Protein AF-A0A382VSG9-F1 (afdb_monomer_lite)

Structure (mmCIF, N/CA/C/O backbone):
data_AF-A0A382VSG9-F1
#
_entry.id   AF-A0A382VSG9-F1
#
loop_
_atom_site.group_PDB
_atom_site.id
_atom_site.type_symbol
_atom_site.label_atom_id
_atom_site.label_alt_id
_atom_site.label_comp_id
_atom_site.label_asym_id
_atom_site.label_entity_id
_atom_site.label_seq_id
_atom_site.pdbx_PDB_ins_code
_atom_site.Cartn_x
_atom_site.Cartn_y
_atom_site.Cartn_z
_atom_site.occupancy
_atom_site.B_iso_or_equiv
_atom_site.auth_seq_id
_atom_site.auth_comp_id
_atom_site.auth_asym_id
_atom_site.auth_atom_id
_atom_site.pdbx_PDB_model_num
ATOM 1 N N . MET A 1 1 ? 7.189 0.526 -28.179 1.00 41.31 1 MET A N 1
ATOM 2 C CA . MET A 1 1 ? 6.859 -0.901 -28.382 1.00 41.31 1 MET A CA 1
ATOM 3 C C . MET A 1 1 ? 8.162 -1.668 -28.164 1.00 41.31 1 MET A C 1
ATOM 5 O O . MET A 1 1 ? 9.073 -1.487 -28.949 1.0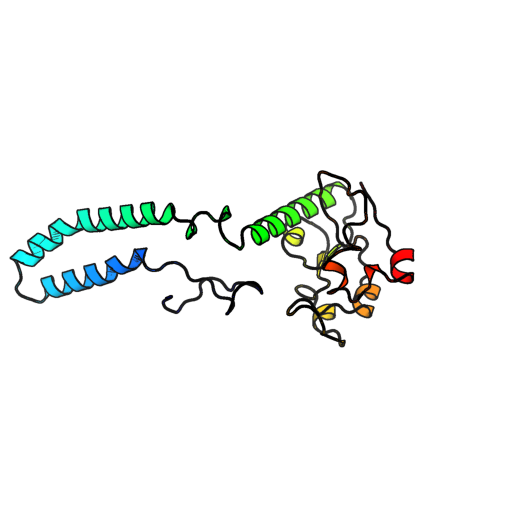0 41.31 1 MET A O 1
ATOM 9 N N . GLY A 1 2 ? 8.431 -2.322 -27.034 1.00 52.69 2 GLY A N 1
ATOM 10 C CA . GLY A 1 2 ? 7.567 -3.304 -26.391 1.00 52.69 2 GLY A CA 1
ATOM 11 C C . GLY A 1 2 ? 7.653 -4.611 -27.175 1.00 52.69 2 GLY A C 1
ATOM 12 O O . GLY A 1 2 ? 6.705 -4.938 -27.872 1.00 52.69 2 GLY A O 1
ATOM 13 N N . LEU A 1 3 ? 8.779 -5.331 -27.140 1.00 44.31 3 LEU A N 1
ATOM 14 C CA . LEU A 1 3 ? 8.785 -6.703 -27.653 1.00 44.31 3 LEU A CA 1
ATOM 15 C C . LEU A 1 3 ? 8.309 -7.617 -26.527 1.00 44.31 3 LEU A C 1
ATOM 17 O O . LEU A 1 3 ? 9.086 -8.116 -25.724 1.00 44.31 3 LEU A O 1
ATOM 21 N N . ALA A 1 4 ? 6.979 -7.717 -26.489 1.00 52.53 4 ALA A N 1
ATOM 22 C CA . ALA A 1 4 ? 6.144 -8.853 -26.103 1.00 52.53 4 ALA A CA 1
ATOM 23 C C . ALA A 1 4 ? 6.256 -9.481 -24.704 1.00 52.53 4 ALA A C 1
ATOM 25 O O . ALA A 1 4 ? 5.344 -10.224 -24.349 1.00 52.53 4 ALA A O 1
ATOM 26 N N . ILE A 1 5 ? 7.275 -9.192 -23.895 1.00 49.78 5 ILE A N 1
ATOM 27 C CA . ILE A 1 5 ? 7.431 -9.835 -22.585 1.00 49.78 5 ILE A CA 1
ATOM 28 C C . ILE A 1 5 ? 7.157 -8.807 -21.485 1.00 49.78 5 ILE A C 1
ATOM 30 O O . ILE A 1 5 ? 8.017 -7.966 -21.207 1.00 49.78 5 ILE A O 1
ATOM 34 N N . PRO A 1 6 ? 5.958 -8.814 -20.876 1.00 47.34 6 PRO A N 1
ATOM 35 C CA . PRO A 1 6 ? 5.736 -8.053 -19.660 1.00 47.34 6 PRO A CA 1
ATOM 36 C C . PRO A 1 6 ? 6.632 -8.633 -18.565 1.00 47.34 6 PRO A C 1
ATOM 38 O O . PRO A 1 6 ? 6.563 -9.818 -18.256 1.00 47.34 6 PRO A O 1
ATOM 41 N N . VAL A 1 7 ? 7.511 -7.799 -18.017 1.00 51.94 7 VAL A N 1
ATOM 42 C CA . VAL A 1 7 ? 8.420 -8.206 -16.933 1.00 51.94 7 VAL A CA 1
ATOM 43 C C . VAL A 1 7 ? 7.730 -8.050 -15.575 1.00 51.94 7 VAL A C 1
ATOM 45 O O . VAL A 1 7 ? 8.074 -8.742 -14.624 1.00 51.94 7 VAL A O 1
ATOM 48 N N . ILE A 1 8 ? 6.756 -7.138 -15.482 1.00 50.50 8 ILE A N 1
ATOM 49 C CA . ILE A 1 8 ? 6.012 -6.824 -14.261 1.00 50.50 8 ILE A CA 1
ATOM 50 C C . ILE A 1 8 ? 4.562 -6.509 -14.651 1.00 50.50 8 ILE A C 1
ATOM 52 O O . ILE A 1 8 ? 4.320 -5.774 -15.618 1.00 50.50 8 ILE A O 1
ATOM 56 N N . GLU A 1 9 ? 3.617 -7.065 -13.897 1.00 50.75 9 GLU A N 1
ATOM 57 C CA . GLU A 1 9 ? 2.203 -6.707 -13.964 1.00 50.75 9 GLU A CA 1
ATOM 58 C C . GLU A 1 9 ? 1.967 -5.459 -13.094 1.00 50.75 9 GLU A C 1
ATOM 60 O O . GLU A 1 9 ? 2.367 -5.418 -11.931 1.00 50.75 9 GLU A O 1
ATOM 65 N N . GLY A 1 10 ? 1.424 -4.388 -13.672 1.00 55.91 10 GLY A N 1
ATOM 66 C CA . GLY A 1 10 ? 1.100 -3.151 -12.948 1.00 55.91 10 GLY A CA 1
ATOM 67 C C . GLY A 1 10 ? -0.348 -3.135 -12.507 1.00 55.91 10 GLY A C 1
ATOM 68 O O . GLY A 1 10 ? -1.174 -3.609 -13.260 1.00 55.91 10 GLY A O 1
ATOM 69 N N . GLY A 1 11 ? -0.655 -2.595 -11.322 1.00 59.06 11 GLY A N 1
ATOM 70 C CA . GLY A 1 11 ? -2.024 -2.518 -10.787 1.00 59.06 11 GLY A CA 1
ATOM 71 C C . GLY A 1 11 ? -2.952 -1.549 -11.540 1.00 59.06 11 GLY A C 1
ATOM 72 O O . GLY A 1 11 ? -2.645 -1.101 -12.645 1.00 59.06 11 GLY A O 1
ATOM 73 N N . ASP A 1 12 ? -4.069 -1.176 -10.907 1.00 61.25 12 ASP A N 1
ATOM 74 C CA . ASP A 1 12 ? -5.212 -0.443 -11.496 1.00 61.25 12 ASP A CA 1
ATOM 75 C C . ASP A 1 12 ? -4.892 0.902 -12.188 1.00 61.25 12 ASP A C 1
ATOM 77 O O . ASP A 1 12 ? -5.718 1.440 -12.926 1.00 61.25 12 ASP A O 1
ATOM 81 N N . HIS A 1 13 ? -3.680 1.432 -12.012 1.00 56.94 13 HIS A N 1
ATOM 82 C CA . HIS A 1 13 ? -3.204 2.669 -12.635 1.00 56.94 13 HIS A CA 1
ATOM 83 C C . HIS A 1 13 ? -2.566 2.488 -14.024 1.00 56.94 13 HIS A C 1
ATOM 85 O O . HIS A 1 13 ? -2.261 3.484 -14.685 1.00 56.94 13 HIS A O 1
ATOM 91 N N . PHE A 1 14 ? -2.369 1.252 -14.498 1.00 58.00 14 PHE A N 1
ATOM 92 C CA . PHE A 1 14 ? -1.766 0.981 -15.806 1.00 58.00 14 PHE A CA 1
ATOM 93 C C . PHE A 1 14 ? -2.803 0.428 -16.787 1.00 58.00 14 PHE A C 1
ATOM 95 O O . PHE A 1 14 ? -3.284 -0.694 -16.609 1.00 58.00 14 PHE A O 1
ATOM 102 N N . PRO A 1 15 ? -3.116 1.148 -17.881 1.00 49.41 15 PRO A N 1
ATOM 103 C CA . PRO A 1 15 ? -3.881 0.573 -18.975 1.00 49.41 15 PRO A CA 1
ATOM 104 C C . PRO A 1 15 ? -3.167 -0.696 -19.458 1.00 49.41 15 PRO A C 1
ATOM 106 O O . PRO A 1 15 ? -2.008 -0.642 -19.864 1.00 49.41 15 PRO A O 1
ATOM 109 N N . GLN A 1 16 ? -3.860 -1.835 -19.400 1.00 56.62 16 GLN A N 1
ATOM 110 C CA . GLN A 1 16 ? -3.357 -3.178 -19.734 1.00 56.62 16 GLN A CA 1
ATOM 111 C C . GLN A 1 16 ? -2.440 -3.862 -18.703 1.00 56.62 16 GLN A C 1
ATOM 113 O O . GLN A 1 16 ? -1.921 -4.923 -19.036 1.00 56.62 16 GLN A O 1
ATOM 118 N N . PHE A 1 17 ? -2.262 -3.324 -17.490 1.00 56.53 17 PHE A N 1
ATOM 119 C CA . PHE A 1 17 ? -1.493 -3.954 -16.401 1.00 56.53 17 PHE A CA 1
ATOM 120 C C . PHE A 1 17 ? -0.038 -4.312 -16.769 1.00 56.53 17 PHE A C 1
ATOM 122 O O . PHE A 1 17 ? 0.514 -5.274 -16.254 1.00 56.53 17 PHE A O 1
ATOM 129 N N . ARG A 1 18 ? 0.624 -3.593 -17.688 1.00 60.50 18 ARG A N 1
ATOM 130 C CA . ARG A 1 18 ? 1.955 -3.989 -18.202 1.00 60.50 18 ARG A CA 1
ATOM 131 C C . ARG A 1 18 ? 2.988 -2.881 -18.080 1.00 60.50 18 ARG A C 1
ATOM 133 O O . ARG A 1 18 ? 2.798 -1.788 -18.611 1.00 60.50 18 ARG A O 1
ATOM 140 N N . PHE A 1 19 ? 4.136 -3.210 -17.490 1.00 59.53 19 PHE A N 1
ATOM 141 C CA . PHE A 1 19 ? 5.341 -2.389 -17.579 1.00 59.53 19 PHE A CA 1
ATOM 142 C C . PHE A 1 19 ? 6.218 -2.848 -18.746 1.00 59.53 19 PHE A C 1
ATOM 144 O O . PHE A 1 19 ? 6.634 -4.006 -18.814 1.00 59.53 19 PHE A O 1
ATOM 151 N N . TYR A 1 20 ? 6.548 -1.925 -19.649 1.00 62.47 20 TYR A N 1
ATOM 152 C CA . TYR A 1 20 ? 7.532 -2.169 -20.700 1.00 62.47 20 TYR A CA 1
ATOM 153 C C . TYR A 1 20 ? 8.876 -1.598 -20.273 1.00 62.47 20 TYR A C 1
ATOM 155 O O . TYR A 1 20 ? 9.001 -0.390 -20.070 1.00 62.47 20 TYR A O 1
ATOM 163 N N . GLN A 1 21 ? 9.897 -2.449 -20.185 1.00 66.44 21 GLN A N 1
ATOM 164 C CA . GLN A 1 21 ? 11.258 -1.941 -20.111 1.00 66.44 21 GLN A CA 1
ATOM 165 C C . GLN A 1 21 ? 11.668 -1.385 -21.480 1.00 66.44 21 GLN A C 1
ATOM 167 O O . GLN A 1 21 ? 11.345 -1.978 -22.518 1.00 66.44 21 GLN A O 1
ATOM 172 N N . PRO A 1 22 ? 12.366 -0.240 -21.519 1.00 67.81 22 PRO A N 1
ATOM 173 C CA . PRO A 1 22 ? 12.925 0.264 -22.757 1.00 67.81 22 PRO A CA 1
ATOM 174 C C . PRO A 1 22 ? 13.913 -0.753 -23.340 1.00 67.81 22 PRO A C 1
ATOM 176 O O . PRO A 1 22 ? 14.983 -0.972 -22.790 1.00 67.81 22 PRO A O 1
ATOM 179 N N . LEU A 1 23 ? 13.560 -1.351 -24.480 1.00 71.25 23 LEU A N 1
ATOM 180 C CA . LEU A 1 23 ? 14.435 -2.265 -25.229 1.00 71.25 23 LEU A CA 1
ATOM 181 C C . LEU A 1 23 ? 15.389 -1.538 -26.179 1.00 71.25 23 LEU A C 1
ATOM 183 O O . LEU A 1 23 ? 16.301 -2.153 -26.725 1.00 71.25 23 LEU A O 1
ATOM 187 N N . TRP A 1 24 ? 15.208 -0.228 -26.365 1.00 69.50 24 TRP A N 1
ATOM 188 C CA . TRP A 1 24 ? 16.063 0.578 -27.229 1.00 69.50 24 TRP A CA 1
ATOM 189 C C . TRP A 1 24 ? 17.572 0.505 -26.893 1.00 69.50 24 TRP A C 1
ATOM 191 O O . TRP A 1 24 ? 18.343 0.544 -27.852 1.00 69.50 24 TRP A O 1
ATOM 201 N N . PRO A 1 25 ? 18.041 0.298 -25.635 1.00 71.62 25 PRO A N 1
ATOM 202 C CA . PRO A 1 25 ? 19.470 0.118 -25.372 1.00 71.62 25 PRO A CA 1
ATOM 203 C C . PRO A 1 25 ? 20.043 -1.168 -25.978 1.00 71.62 25 PRO A C 1
ATOM 205 O O . PRO A 1 25 ? 21.248 -1.263 -26.186 1.00 71.62 25 PRO A O 1
ATOM 208 N N . LEU A 1 26 ? 19.188 -2.157 -26.257 1.00 72.75 26 LEU A N 1
ATOM 209 C CA . LEU A 1 26 ? 19.576 -3.464 -26.786 1.00 72.75 26 LEU A CA 1
ATOM 210 C C . LEU A 1 26 ? 19.461 -3.545 -28.313 1.00 72.75 26 LEU A C 1
ATOM 212 O O . LEU A 1 26 ? 20.026 -4.457 -28.906 1.00 72.75 26 LEU A O 1
ATOM 216 N N . LEU A 1 27 ? 18.777 -2.597 -28.966 1.00 75.00 27 LEU A N 1
ATOM 217 C CA . LEU A 1 27 ? 18.609 -2.571 -30.428 1.00 75.00 27 LEU A CA 1
ATOM 218 C C . LEU A 1 27 ? 19.922 -2.521 -31.239 1.00 75.00 27 LEU A C 1
ATOM 220 O O . LEU A 1 27 ? 19.934 -3.071 -32.342 1.00 75.00 27 LEU A O 1
ATOM 224 N N . PRO A 1 28 ? 21.038 -1.939 -30.750 1.00 76.62 28 PRO A N 1
ATOM 225 C CA . PRO A 1 28 ? 22.310 -1.987 -31.473 1.00 76.62 28 PRO A CA 1
ATOM 226 C C . PRO A 1 28 ? 22.919 -3.393 -31.582 1.00 76.62 28 PRO A C 1
ATOM 228 O O . PRO A 1 28 ? 23.652 -3.661 -32.533 1.00 76.62 28 PRO A O 1
ATOM 231 N N . LEU A 1 29 ? 22.619 -4.300 -30.643 1.00 76.88 29 LEU A N 1
ATOM 232 C CA . LEU A 1 29 ? 23.181 -5.655 -30.620 1.00 76.88 29 LEU A CA 1
ATOM 233 C C . LEU A 1 29 ? 22.805 -6.485 -31.861 1.00 76.88 29 LEU A C 1
ATOM 235 O O . LEU A 1 29 ? 23.727 -6.960 -32.523 1.00 76.88 29 LEU A O 1
ATOM 239 N N . PRO A 1 30 ? 21.518 -6.643 -32.240 1.00 83.31 30 PRO A N 1
ATOM 240 C CA . PRO A 1 30 ? 21.146 -7.391 -33.439 1.00 83.31 30 PRO A CA 1
ATOM 241 C C . PRO A 1 30 ? 21.654 -6.743 -34.735 1.00 83.31 30 PRO A C 1
ATOM 243 O O . PRO A 1 30 ? 22.022 -7.449 -35.671 1.00 83.31 30 PRO A O 1
ATOM 246 N N . ALA A 1 31 ? 21.730 -5.409 -34.799 1.00 80.00 31 ALA A N 1
ATOM 247 C CA . ALA A 1 31 ? 22.309 -4.719 -35.952 1.00 80.00 31 ALA A CA 1
ATOM 248 C C . ALA A 1 31 ? 23.812 -5.021 -36.092 1.00 80.00 31 ALA A C 1
ATOM 250 O O . ALA A 1 31 ? 24.303 -5.291 -37.190 1.00 80.00 31 ALA A O 1
ATOM 251 N N . PHE A 1 32 ? 24.538 -5.034 -34.972 1.00 79.56 32 PHE A N 1
ATOM 252 C CA . PHE A 1 32 ? 25.959 -5.364 -34.942 1.00 79.56 32 PHE A CA 1
ATOM 253 C C . PHE A 1 32 ? 26.225 -6.842 -35.272 1.00 79.56 32 PHE A C 1
ATOM 255 O O . PHE A 1 32 ? 27.145 -7.143 -36.036 1.00 79.56 32 PHE A O 1
ATOM 262 N N . THR A 1 33 ? 25.419 -7.772 -34.747 1.00 82.81 33 THR A N 1
ATOM 263 C CA . THR A 1 33 ? 25.563 -9.203 -35.062 1.00 82.81 33 THR A CA 1
ATOM 264 C C . THR A 1 33 ? 25.240 -9.498 -36.524 1.00 82.81 33 THR A C 1
ATOM 266 O O . THR A 1 33 ? 25.992 -10.240 -37.153 1.00 82.81 33 THR A O 1
ATOM 269 N N . ALA A 1 34 ? 24.204 -8.875 -37.095 1.00 83.75 34 ALA A N 1
ATOM 270 C CA . ALA A 1 34 ? 23.876 -9.003 -38.514 1.00 83.75 34 ALA A CA 1
ATOM 271 C C . ALA A 1 34 ? 24.997 -8.457 -39.414 1.00 83.75 34 ALA A C 1
ATOM 273 O O . ALA A 1 34 ? 25.418 -9.137 -40.349 1.00 83.75 34 ALA A O 1
ATOM 274 N N . ALA A 1 35 ? 25.537 -7.272 -39.101 1.00 77.31 35 ALA A N 1
ATOM 275 C CA . ALA A 1 35 ? 26.651 -6.683 -39.847 1.00 77.31 35 ALA A CA 1
ATOM 276 C C . ALA A 1 35 ? 27.902 -7.574 -39.817 1.00 77.31 35 ALA A C 1
ATOM 278 O O . ALA A 1 35 ? 28.580 -7.728 -40.832 1.00 77.31 35 ALA A O 1
ATOM 279 N N . ARG A 1 36 ? 28.191 -8.196 -38.668 1.00 77.50 36 ARG A N 1
ATOM 280 C CA . ARG A 1 36 ? 29.301 -9.141 -38.546 1.00 77.50 36 ARG A CA 1
ATOM 281 C C . ARG A 1 36 ? 29.051 -10.421 -39.345 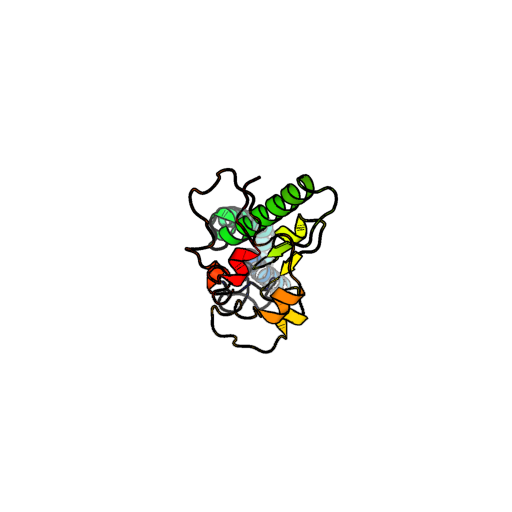1.00 77.50 36 ARG A C 1
ATOM 283 O O . ARG A 1 36 ? 29.935 -10.854 -40.070 1.00 77.50 36 ARG A O 1
ATOM 290 N N . TRP A 1 37 ? 27.856 -10.997 -39.233 1.00 84.25 37 TRP A N 1
ATOM 291 C CA . TRP A 1 37 ? 27.491 -12.207 -39.966 1.00 84.25 37 TRP A CA 1
ATOM 292 C C . TRP A 1 37 ? 27.630 -12.011 -41.483 1.00 84.25 37 TRP A C 1
ATOM 294 O O . TRP A 1 37 ? 28.251 -12.840 -42.142 1.00 84.25 37 TRP A O 1
ATOM 304 N N . LEU A 1 38 ? 27.149 -10.880 -42.013 1.00 79.44 38 LEU A N 1
ATOM 305 C CA . LEU A 1 38 ? 27.313 -10.493 -43.421 1.00 79.44 38 LEU A CA 1
ATOM 306 C C . LEU A 1 38 ? 28.785 -10.358 -43.824 1.00 79.44 38 LEU A C 1
ATOM 308 O O . LEU A 1 38 ? 29.172 -10.829 -44.887 1.00 79.44 38 LEU A O 1
ATOM 312 N N . ALA A 1 39 ? 29.609 -9.743 -42.977 1.00 75.19 39 ALA A N 1
ATOM 313 C CA . ALA A 1 39 ? 31.034 -9.578 -43.249 1.00 75.19 39 ALA A CA 1
ATOM 314 C C . ALA A 1 39 ? 31.813 -10.904 -43.225 1.00 75.19 39 ALA A C 1
ATOM 316 O O . ALA A 1 39 ? 32.824 -11.017 -43.906 1.00 75.19 39 ALA A O 1
ATOM 317 N N . ASP A 1 40 ? 31.347 -11.895 -42.460 1.00 77.44 40 ASP A N 1
ATOM 318 C CA . ASP A 1 40 ? 31.967 -13.222 -42.369 1.00 77.44 40 ASP A CA 1
ATOM 319 C C . ASP A 1 40 ? 31.544 -14.163 -43.524 1.00 77.44 40 ASP A C 1
ATOM 321 O O . ASP A 1 40 ? 32.243 -15.138 -43.789 1.00 77.44 40 ASP A O 1
ATOM 325 N N . HIS A 1 41 ? 30.432 -13.884 -44.222 1.00 78.81 41 HIS A N 1
ATOM 326 C CA . HIS A 1 41 ? 29.867 -14.758 -45.273 1.00 78.81 41 HIS A CA 1
ATOM 327 C C . HIS A 1 41 ? 29.882 -14.157 -46.687 1.00 78.81 41 HIS A C 1
ATOM 329 O O . HIS A 1 41 ? 29.545 -14.845 -47.650 1.00 78.81 41 HIS A O 1
ATOM 335 N N . VAL A 1 42 ? 30.258 -12.888 -46.831 1.00 74.62 42 VAL A N 1
ATOM 336 C CA . VAL A 1 42 ? 30.431 -12.210 -48.120 1.00 74.62 42 VAL A CA 1
ATOM 337 C C . VAL A 1 42 ? 31.885 -11.763 -48.199 1.00 74.62 42 VAL A C 1
ATOM 339 O O . VAL A 1 42 ? 32.393 -11.236 -47.213 1.00 74.62 42 VAL A O 1
ATOM 342 N N . ASP A 1 43 ? 32.556 -11.975 -49.337 1.00 69.75 43 ASP A N 1
ATOM 343 C CA . ASP A 1 43 ? 33.966 -11.597 -49.514 1.00 69.75 43 ASP A CA 1
ATOM 344 C C . ASP A 1 43 ? 34.119 -10.069 -49.464 1.00 69.75 43 ASP A C 1
ATOM 346 O O . ASP A 1 43 ? 33.942 -9.339 -50.439 1.00 69.75 43 ASP A O 1
ATOM 350 N N . MET A 1 44 ? 34.319 -9.594 -48.240 1.00 63.03 44 MET A N 1
ATOM 351 C CA . MET A 1 44 ? 34.264 -8.205 -47.818 1.00 63.03 44 MET A CA 1
ATOM 352 C C . MET A 1 44 ? 35.402 -7.962 -46.821 1.00 63.03 44 MET A C 1
ATOM 354 O O . MET A 1 44 ? 35.207 -7.395 -45.745 1.00 63.03 44 MET A O 1
ATOM 358 N N . SER A 1 45 ? 36.605 -8.424 -47.164 1.00 70.44 45 SER A N 1
ATOM 359 C CA . SER A 1 45 ? 37.815 -8.333 -46.331 1.00 70.44 45 SER A CA 1
ATOM 360 C C . SER A 1 45 ? 38.094 -6.905 -45.826 1.00 70.44 45 SER A C 1
ATOM 362 O O . SER A 1 45 ? 38.387 -6.701 -44.642 1.00 70.44 45 SER A O 1
ATOM 364 N N . ASP A 1 46 ? 37.865 -5.889 -46.663 1.00 69.38 46 ASP A N 1
ATOM 365 C CA . ASP A 1 46 ? 37.932 -4.473 -46.270 1.00 69.38 46 ASP A CA 1
ATOM 366 C C . ASP A 1 46 ? 36.827 -4.056 -45.280 1.00 69.38 46 ASP A C 1
ATOM 368 O O . ASP A 1 46 ? 37.048 -3.230 -44.386 1.00 69.38 46 ASP A O 1
ATOM 372 N N . LEU A 1 47 ? 35.625 -4.626 -45.403 1.00 66.62 47 LEU A N 1
ATOM 373 C CA . LEU A 1 47 ? 34.500 -4.366 -44.503 1.00 66.62 47 LEU A CA 1
ATOM 374 C C . LEU A 1 47 ? 34.711 -5.037 -43.141 1.00 66.62 47 LEU A C 1
ATOM 376 O O . LEU A 1 47 ? 34.428 -4.411 -42.123 1.00 66.62 47 LEU A O 1
ATOM 380 N N . GLN A 1 48 ? 35.252 -6.260 -43.091 1.00 67.38 48 GLN A N 1
ATOM 381 C CA . GLN A 1 48 ? 35.606 -6.945 -41.838 1.00 67.38 48 GLN A CA 1
ATOM 382 C C . GLN A 1 48 ? 36.628 -6.139 -41.027 1.00 67.38 48 GLN A C 1
ATOM 384 O O . GLN A 1 48 ? 36.475 -5.960 -39.809 1.00 67.38 48 GLN A O 1
ATOM 389 N N . LEU A 1 49 ? 37.652 -5.591 -41.690 1.00 68.12 49 LEU A N 1
ATOM 390 C CA . LEU A 1 49 ? 38.663 -4.766 -41.031 1.00 68.12 49 LEU A CA 1
ATOM 391 C C . LEU A 1 49 ? 38.068 -3.442 -40.515 1.00 68.12 49 LEU A C 1
ATOM 393 O O . LEU A 1 49 ? 38.404 -2.994 -39.418 1.00 68.12 49 LEU A O 1
ATOM 397 N N . ARG A 1 50 ? 37.126 -2.839 -41.253 1.00 67.62 50 ARG A N 1
ATOM 398 C CA . ARG A 1 50 ? 36.392 -1.636 -40.815 1.00 67.62 50 ARG A CA 1
ATOM 399 C C . ARG A 1 50 ? 35.427 -1.934 -39.660 1.00 67.62 50 ARG A C 1
ATOM 401 O O . ARG A 1 50 ? 35.431 -1.206 -38.672 1.00 67.62 50 ARG A O 1
ATOM 408 N N . LEU A 1 51 ? 34.665 -3.026 -39.718 1.00 68.56 51 LEU A N 1
ATOM 409 C CA . LEU A 1 51 ? 33.712 -3.435 -38.675 1.00 68.56 51 LEU A CA 1
ATOM 410 C C . LEU A 1 51 ? 34.400 -3.860 -37.372 1.00 68.56 51 LEU A C 1
ATOM 412 O O . LEU A 1 51 ? 33.896 -3.574 -36.285 1.00 68.56 51 LEU A O 1
ATOM 416 N N . SER A 1 52 ? 35.575 -4.493 -37.444 1.00 70.19 52 SER A N 1
ATOM 417 C CA . SER A 1 52 ? 36.361 -4.824 -36.245 1.00 70.19 52 SER A CA 1
ATOM 418 C C . SER A 1 52 ? 36.858 -3.574 -35.506 1.00 70.19 52 SER A C 1
ATOM 420 O O . SER A 1 52 ? 36.831 -3.552 -34.274 1.00 70.19 52 SER A O 1
ATOM 422 N N . ARG A 1 53 ? 37.200 -2.504 -36.238 1.00 74.69 53 ARG A N 1
ATOM 423 C CA . ARG A 1 53 ? 37.552 -1.184 -35.680 1.00 74.69 53 ARG A CA 1
ATOM 424 C C . ARG A 1 53 ? 36.346 -0.429 -35.115 1.00 74.69 53 ARG A C 1
ATOM 426 O O . ARG A 1 53 ? 36.516 0.408 -34.234 1.00 74.69 53 ARG A O 1
ATOM 433 N N . LEU A 1 54 ? 35.134 -0.753 -35.567 1.00 71.44 54 LEU A N 1
ATOM 434 C CA . LEU A 1 54 ? 33.892 -0.148 -35.079 1.00 71.44 54 LEU A CA 1
ATOM 435 C C . LEU A 1 54 ? 33.398 -0.734 -33.746 1.00 71.44 54 LEU A C 1
ATOM 437 O O . LEU A 1 54 ? 32.515 -0.151 -33.125 1.00 71.44 54 LEU A O 1
ATOM 441 N N . ARG A 1 55 ? 33.986 -1.830 -33.246 1.00 72.88 55 ARG A N 1
ATOM 442 C CA . ARG A 1 55 ? 33.585 -2.455 -31.967 1.00 72.88 55 ARG A CA 1
ATOM 443 C C . ARG A 1 55 ? 33.638 -1.488 -30.790 1.00 72.88 55 ARG A C 1
ATOM 445 O O . ARG A 1 55 ? 32.663 -1.344 -30.063 1.00 72.88 55 ARG A O 1
ATOM 452 N N . VAL A 1 56 ? 34.779 -0.825 -30.622 1.00 78.56 56 VAL A N 1
ATOM 453 C CA . VAL A 1 56 ? 35.005 0.123 -29.528 1.00 78.56 56 VAL A CA 1
ATOM 454 C C . VAL A 1 56 ? 34.042 1.308 -29.618 1.00 78.56 56 VAL A C 1
ATOM 456 O O . VAL A 1 56 ? 33.324 1.519 -28.647 1.00 78.56 56 VAL A O 1
ATOM 459 N N . PRO A 1 57 ? 33.929 2.044 -30.743 1.00 79.25 57 PRO A N 1
ATOM 460 C CA . PRO A 1 57 ? 33.000 3.167 -30.820 1.00 79.25 57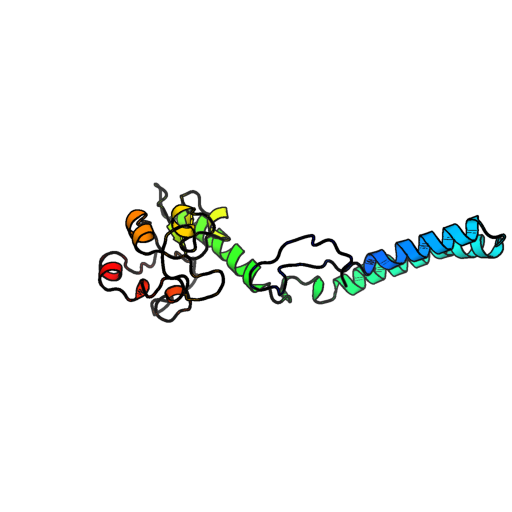 PRO A CA 1
ATOM 461 C C . PRO A 1 57 ? 31.533 2.736 -30.721 1.00 79.25 57 PRO A C 1
ATOM 463 O O . PRO A 1 57 ? 30.757 3.469 -30.123 1.00 79.25 57 PRO A O 1
ATOM 466 N N . VAL A 1 58 ? 31.136 1.555 -31.212 1.00 78.12 58 VAL A N 1
ATOM 467 C CA . VAL A 1 58 ? 29.763 1.044 -31.029 1.00 78.12 58 VAL A CA 1
ATOM 468 C C . VAL A 1 58 ? 29.464 0.784 -29.554 1.00 78.12 58 VAL A C 1
ATOM 470 O O . VAL A 1 58 ? 28.433 1.234 -29.060 1.00 78.12 58 VAL A O 1
ATOM 473 N N . LEU A 1 59 ? 30.366 0.118 -28.828 1.00 80.56 59 LEU A N 1
ATOM 474 C CA . LEU A 1 59 ? 30.207 -0.098 -27.385 1.00 80.56 59 LEU A CA 1
ATOM 475 C C . LEU A 1 59 ? 30.203 1.224 -26.610 1.00 80.56 59 LEU A C 1
ATOM 477 O O . LEU A 1 59 ? 29.439 1.376 -25.662 1.00 80.56 59 LEU A O 1
ATOM 481 N N . LEU A 1 60 ? 31.017 2.190 -27.036 1.00 83.25 60 LEU A N 1
ATOM 482 C CA . LEU A 1 60 ? 31.120 3.507 -26.412 1.00 83.25 60 LEU A CA 1
ATOM 483 C C . LEU A 1 60 ? 29.850 4.333 -26.654 1.00 83.25 60 LEU A C 1
ATOM 485 O O . LEU A 1 60 ? 29.293 4.879 -25.709 1.00 83.25 60 LEU A O 1
ATOM 489 N N . VAL A 1 61 ? 29.326 4.350 -27.883 1.00 83.38 61 VAL A N 1
ATOM 490 C CA . VAL A 1 61 ? 28.036 4.974 -28.221 1.00 83.38 61 VAL A CA 1
ATOM 491 C C . VAL A 1 61 ? 26.893 4.280 -27.489 1.00 83.38 61 VAL A C 1
ATOM 493 O O . VAL A 1 61 ? 26.020 4.964 -26.966 1.00 83.38 61 VAL A O 1
ATOM 496 N N . MET A 1 62 ? 26.895 2.950 -27.390 1.00 78.75 62 MET A N 1
ATOM 497 C CA . MET A 1 62 ? 25.883 2.203 -26.638 1.00 78.75 62 MET A CA 1
ATOM 498 C C . MET A 1 62 ? 25.938 2.546 -25.144 1.00 78.75 62 MET A C 1
ATOM 500 O O . MET A 1 62 ? 24.907 2.865 -24.555 1.00 78.75 62 MET A O 1
ATOM 504 N N . GLY A 1 63 ? 27.133 2.572 -24.549 1.00 81.44 63 GLY A N 1
ATOM 505 C CA . GLY A 1 63 ? 27.345 2.983 -23.161 1.00 81.44 63 GLY A CA 1
ATOM 506 C C . GLY A 1 63 ? 26.908 4.426 -22.910 1.00 81.44 63 GLY A C 1
ATOM 507 O O . GLY A 1 63 ? 26.148 4.685 -21.980 1.00 81.44 63 GLY A O 1
ATOM 508 N N . LEU A 1 64 ? 27.295 5.358 -23.784 1.00 83.12 64 LEU A N 1
ATOM 509 C CA . LEU A 1 64 ? 26.862 6.756 -23.717 1.00 83.12 64 LEU A CA 1
ATOM 510 C C . LEU A 1 64 ? 25.355 6.905 -23.919 1.00 83.12 64 LEU A C 1
ATOM 512 O O . LEU A 1 64 ? 24.750 7.737 -23.259 1.00 83.12 64 LEU A O 1
ATOM 516 N N . SER A 1 65 ? 24.732 6.094 -24.773 1.00 74.31 65 SER A N 1
ATOM 517 C CA . SER A 1 65 ? 23.278 6.102 -24.980 1.00 74.31 65 SER A CA 1
ATOM 518 C C . SER A 1 65 ? 22.537 5.580 -23.748 1.00 74.31 65 SER A C 1
ATOM 520 O O . SER A 1 65 ? 21.515 6.149 -23.371 1.00 74.31 65 SER A O 1
ATOM 522 N N . ILE A 1 66 ? 23.064 4.545 -23.081 1.00 75.06 66 ILE A N 1
ATOM 523 C CA . ILE A 1 66 ? 22.545 4.052 -21.795 1.00 75.06 66 ILE A CA 1
ATOM 524 C C . ILE A 1 66 ? 22.654 5.145 -20.731 1.00 75.06 66 ILE A C 1
ATOM 526 O O . ILE A 1 66 ? 21.666 5.435 -20.062 1.00 75.06 66 ILE A O 1
ATOM 530 N N . VAL A 1 67 ? 23.816 5.793 -20.608 1.00 78.38 67 VAL A N 1
ATOM 531 C CA . VAL A 1 67 ? 24.026 6.889 -19.650 1.00 78.38 67 VAL A CA 1
ATOM 532 C C . VAL A 1 67 ? 23.116 8.074 -19.972 1.00 78.38 67 VAL A C 1
ATOM 534 O O . VAL A 1 67 ? 22.382 8.533 -19.100 1.00 78.38 67 VAL A O 1
ATOM 537 N N . ALA A 1 68 ? 23.082 8.536 -21.220 1.00 77.50 68 ALA A N 1
ATOM 538 C CA . ALA A 1 68 ? 22.240 9.648 -21.646 1.00 77.50 68 ALA A CA 1
ATOM 539 C C . ALA A 1 68 ? 20.762 9.346 -21.379 1.00 77.50 68 ALA A C 1
ATOM 541 O O . ALA A 1 68 ? 20.055 10.158 -20.783 1.00 77.50 68 ALA A O 1
ATOM 542 N N . ALA A 1 69 ? 20.290 8.148 -21.709 1.00 69.62 69 ALA A N 1
ATOM 543 C CA . ALA A 1 69 ? 18.918 7.797 -21.400 1.00 69.62 69 ALA A CA 1
ATOM 544 C C . ALA A 1 69 ? 18.664 7.596 -19.905 1.00 69.62 69 ALA A C 1
ATOM 546 O O . ALA A 1 69 ? 17.571 7.928 -19.459 1.00 69.62 69 ALA A O 1
ATOM 547 N N . SER A 1 70 ? 19.646 7.143 -19.117 1.00 66.56 70 SER A N 1
ATOM 548 C CA . SER A 1 70 ? 19.536 7.064 -17.651 1.00 66.56 70 SER A CA 1
ATOM 549 C C . SER A 1 70 ? 19.313 8.427 -16.985 1.00 66.56 70 SER A C 1
ATOM 551 O O . SER A 1 70 ? 18.809 8.500 -15.868 1.00 66.56 70 SER A O 1
ATOM 553 N N . THR A 1 71 ? 19.600 9.528 -17.687 1.00 67.12 71 THR A N 1
ATOM 554 C CA . THR A 1 71 ? 19.278 10.889 -17.221 1.00 67.12 71 THR A CA 1
ATOM 555 C C . THR A 1 71 ? 17.856 11.350 -17.588 1.00 67.12 71 THR A C 1
ATOM 557 O O . THR A 1 71 ? 17.348 12.349 -17.055 1.00 67.12 71 THR A O 1
ATOM 560 N N . THR A 1 72 ? 17.161 10.614 -18.463 1.00 67.19 72 THR A N 1
ATOM 561 C CA . THR A 1 72 ? 15.761 10.892 -18.816 1.00 67.19 72 THR A CA 1
ATOM 562 C C . THR A 1 72 ? 14.816 10.510 -17.675 1.00 67.19 72 THR A C 1
ATOM 564 O O . THR A 1 72 ? 15.133 9.684 -16.819 1.00 67.19 72 THR A O 1
ATOM 567 N N . LYS A 1 73 ? 13.620 11.115 -17.660 1.00 61.91 73 LYS A N 1
ATOM 568 C CA . LYS A 1 73 ? 12.604 10.927 -16.605 1.00 61.91 73 LYS A CA 1
ATOM 569 C C . LYS A 1 73 ? 12.254 9.454 -16.333 1.00 61.91 73 LYS A C 1
ATOM 571 O O . LYS A 1 73 ? 11.871 9.128 -15.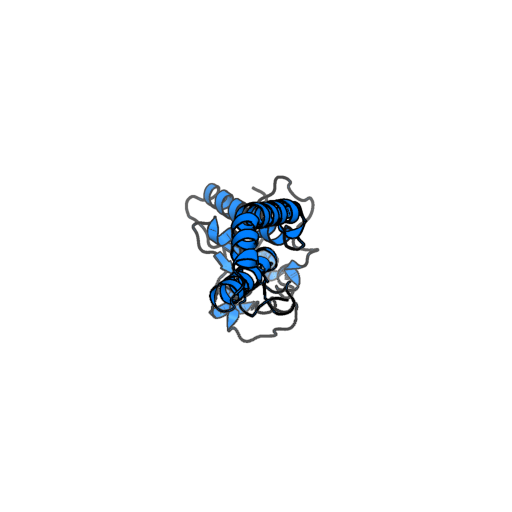221 1.00 61.91 73 LYS A O 1
ATOM 576 N N . TRP A 1 74 ? 12.452 8.564 -17.308 1.00 58.03 74 TRP A N 1
ATOM 577 C CA . TRP A 1 74 ? 12.209 7.121 -17.192 1.00 58.03 74 TRP A CA 1
ATOM 578 C C . TRP A 1 74 ? 13.010 6.423 -16.086 1.00 58.03 74 TRP A C 1
ATOM 580 O O . TRP A 1 74 ? 12.525 5.454 -15.514 1.00 58.03 74 TRP A O 1
ATOM 590 N N . PHE A 1 75 ? 14.209 6.912 -15.766 1.00 62.72 75 PHE A N 1
ATOM 591 C CA . PHE A 1 75 ? 15.076 6.313 -14.742 1.00 62.72 75 PHE A CA 1
ATOM 592 C C . PHE A 1 75 ? 15.059 7.089 -13.423 1.00 62.72 75 PHE A C 1
ATOM 594 O O . PHE A 1 75 ? 15.552 6.616 -12.400 1.00 62.72 75 PHE A O 1
ATOM 601 N N . ARG A 1 76 ? 14.429 8.266 -13.417 1.00 67.56 76 ARG A N 1
ATOM 602 C CA . ARG A 1 76 ? 14.138 9.018 -12.200 1.00 67.56 76 ARG A CA 1
ATOM 603 C C . ARG A 1 76 ? 12.800 8.552 -11.654 1.00 67.56 76 ARG A C 1
ATOM 605 O O . ARG A 1 76 ? 11.784 9.192 -11.875 1.00 67.56 76 ARG A O 1
ATOM 612 N N . LEU A 1 77 ? 12.817 7.448 -10.903 1.00 63.47 77 LEU A N 1
ATOM 613 C CA . LEU A 1 77 ? 11.616 6.829 -10.316 1.00 63.47 77 LEU A CA 1
ATOM 614 C C . LEU A 1 77 ? 10.710 7.818 -9.558 1.00 63.47 77 LEU A C 1
ATOM 616 O O . LEU A 1 77 ? 9.501 7.627 -9.509 1.00 63.47 77 LEU A O 1
ATOM 620 N N . ARG A 1 78 ? 11.289 8.886 -8.995 1.00 63.50 78 ARG A N 1
ATOM 621 C CA . ARG A 1 78 ? 10.573 9.962 -8.290 1.00 63.50 78 ARG A CA 1
ATOM 622 C C . ARG A 1 78 ? 9.757 10.884 -9.202 1.00 63.50 78 ARG A C 1
ATOM 624 O O . ARG A 1 78 ? 8.787 11.464 -8.737 1.00 63.50 78 ARG A O 1
ATOM 631 N N . ASP A 1 79 ? 10.136 10.997 -10.470 1.00 68.19 79 ASP A N 1
ATOM 632 C CA . ASP A 1 79 ? 9.479 11.853 -11.466 1.00 68.19 79 ASP A CA 1
ATOM 633 C C . ASP A 1 79 ? 8.410 11.079 -12.264 1.00 68.19 79 ASP A C 1
ATOM 635 O O . ASP A 1 79 ? 7.791 11.623 -13.182 1.00 68.19 79 ASP A O 1
ATOM 639 N N . LEU A 1 80 ? 8.220 9.791 -11.953 1.00 69.38 80 LEU A N 1
ATOM 640 C CA . LEU A 1 80 ? 7.264 8.923 -12.625 1.00 69.38 80 LEU A CA 1
ATOM 641 C C . LEU A 1 80 ? 5.874 9.035 -11.987 1.00 69.38 80 LEU A C 1
ATOM 643 O O . LEU A 1 80 ? 5.762 9.238 -10.777 1.00 69.38 80 LEU A O 1
ATOM 647 N N . PRO A 1 81 ? 4.800 8.827 -12.769 1.00 66.44 81 PRO A N 1
ATOM 648 C CA . PRO A 1 81 ? 3.423 8.936 -12.282 1.00 66.44 81 PRO A CA 1
ATOM 649 C C . PRO A 1 81 ? 3.074 7.968 -11.135 1.00 66.44 81 PRO A C 1
ATOM 651 O O . PRO A 1 81 ? 2.075 8.179 -10.463 1.00 66.44 81 PRO A O 1
ATOM 654 N N . PHE A 1 82 ? 3.899 6.946 -10.866 1.00 70.44 82 PHE A N 1
ATOM 655 C CA . PHE A 1 82 ? 3.717 5.996 -9.761 1.00 70.44 82 PHE A CA 1
ATOM 656 C C . PHE A 1 82 ? 4.604 6.274 -8.534 1.00 70.44 82 PHE A C 1
ATOM 658 O O . PHE A 1 82 ? 4.628 5.471 -7.602 1.00 70.44 82 PHE A O 1
ATOM 665 N N . ALA A 1 83 ? 5.336 7.393 -8.481 1.00 75.44 83 ALA A N 1
ATOM 666 C CA . ALA A 1 83 ? 6.116 7.758 -7.292 1.00 75.44 83 ALA A CA 1
ATOM 667 C C . ALA A 1 83 ? 5.241 7.819 -6.020 1.00 75.44 83 ALA A C 1
ATOM 669 O O . ALA A 1 83 ? 5.698 7.459 -4.933 1.00 75.44 83 ALA A O 1
ATOM 670 N N . GLY A 1 84 ? 3.967 8.203 -6.176 1.00 77.56 84 GLY A N 1
ATOM 671 C CA . GLY A 1 84 ? 2.959 8.149 -5.117 1.00 77.56 84 GLY A CA 1
ATOM 672 C C . GLY A 1 84 ? 2.753 6.742 -4.549 1.00 77.56 84 GLY A C 1
ATOM 673 O O . GLY A 1 84 ? 2.739 6.591 -3.331 1.00 77.56 84 GLY A O 1
ATOM 674 N N . GLU A 1 85 ? 2.704 5.712 -5.397 1.00 78.31 85 GLU A N 1
ATOM 675 C CA . GLU A 1 85 ? 2.538 4.306 -4.986 1.00 78.31 85 GLU A CA 1
ATOM 676 C C . GLU A 1 85 ? 3.707 3.812 -4.132 1.00 78.31 85 GLU A C 1
ATOM 678 O O . GLU A 1 85 ? 3.523 3.203 -3.076 1.00 78.31 85 GLU A O 1
ATOM 683 N N . ILE A 1 86 ? 4.936 4.143 -4.544 1.00 82.12 86 ILE A N 1
ATOM 684 C CA . ILE A 1 86 ? 6.140 3.825 -3.765 1.00 82.12 86 ILE A CA 1
ATOM 685 C C . ILE A 1 86 ? 6.064 4.504 -2.397 1.00 82.12 86 ILE A C 1
ATOM 687 O O . ILE A 1 86 ? 6.363 3.884 -1.375 1.00 82.12 86 ILE A O 1
ATOM 691 N N . HIS A 1 87 ? 5.641 5.768 -2.364 1.00 84.44 87 HIS A N 1
ATOM 692 C CA . HIS A 1 87 ? 5.523 6.513 -1.119 1.00 84.44 87 HIS A CA 1
ATOM 693 C C . HIS A 1 87 ? 4.409 5.971 -0.208 1.00 84.44 87 HIS A C 1
ATOM 695 O O . HIS A 1 87 ? 4.583 5.932 1.011 1.00 84.44 87 HIS A O 1
ATOM 701 N N . ILE A 1 88 ? 3.278 5.520 -0.762 1.00 85.50 88 ILE A N 1
ATOM 702 C CA . ILE A 1 88 ? 2.210 4.842 -0.008 1.00 85.50 88 ILE A CA 1
ATOM 703 C C . ILE A 1 88 ? 2.751 3.552 0.619 1.00 85.50 88 ILE A C 1
ATOM 705 O O . ILE A 1 88 ? 2.604 3.359 1.826 1.00 85.50 88 ILE A O 1
ATOM 709 N N . ALA A 1 89 ? 3.457 2.719 -0.151 1.00 88.81 89 ALA A N 1
ATOM 710 C CA . ALA A 1 89 ? 4.056 1.488 0.362 1.00 88.81 89 ALA A CA 1
ATOM 711 C C . ALA A 1 89 ? 5.111 1.754 1.455 1.00 88.81 89 ALA A C 1
ATOM 713 O O . ALA A 1 89 ? 5.114 1.087 2.490 1.00 88.81 89 ALA A O 1
ATOM 714 N N . GLN A 1 90 ? 5.978 2.754 1.262 1.00 90.88 90 GLN A N 1
ATOM 715 C CA . GLN A 1 90 ? 6.966 3.165 2.266 1.00 90.88 90 GLN A CA 1
ATOM 716 C C . GLN A 1 90 ? 6.299 3.645 3.562 1.00 90.88 90 GLN A C 1
ATOM 718 O O . GLN A 1 90 ? 6.673 3.192 4.641 1.00 90.88 90 GLN A O 1
ATOM 723 N N . ARG A 1 91 ? 5.283 4.515 3.471 1.00 91.25 91 ARG A N 1
ATOM 724 C CA . ARG A 1 91 ? 4.524 4.978 4.647 1.00 91.25 91 ARG A CA 1
ATOM 725 C C . ARG A 1 91 ? 3.786 3.842 5.348 1.00 91.25 91 ARG A C 1
ATOM 727 O O . ARG A 1 91 ? 3.712 3.849 6.575 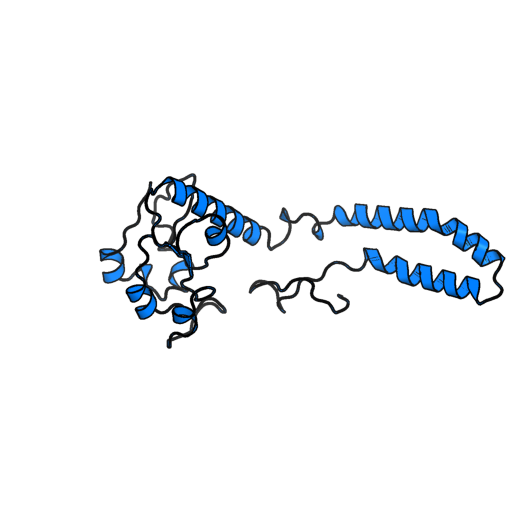1.00 91.25 91 ARG A O 1
ATOM 734 N N . GLY A 1 92 ? 3.271 2.874 4.592 1.00 93.75 92 GLY A N 1
ATOM 735 C CA . GLY A 1 92 ? 2.652 1.671 5.140 1.00 93.75 92 GLY A CA 1
ATOM 736 C C . GLY A 1 92 ? 3.617 0.900 6.038 1.00 93.75 92 GLY A C 1
ATOM 737 O O . GLY A 1 92 ? 3.282 0.645 7.190 1.00 93.75 92 GLY A O 1
ATOM 738 N N . ARG A 1 93 ? 4.838 0.614 5.560 1.00 95.75 93 ARG A N 1
ATOM 739 C CA . ARG A 1 93 ? 5.868 -0.082 6.361 1.00 95.75 93 ARG A CA 1
ATOM 740 C C . ARG A 1 93 ? 6.187 0.658 7.652 1.00 95.75 93 ARG A C 1
ATOM 742 O O . ARG A 1 93 ? 6.090 0.071 8.720 1.00 95.75 93 ARG A O 1
ATOM 749 N N . VAL A 1 94 ? 6.454 1.962 7.551 1.00 95.69 94 VAL A N 1
ATOM 750 C CA . VAL A 1 94 ? 6.727 2.815 8.721 1.00 95.69 94 VAL A CA 1
ATOM 751 C C . VAL A 1 94 ? 5.548 2.820 9.699 1.00 95.69 94 VAL A C 1
ATOM 753 O O . VAL A 1 94 ? 5.751 2.867 10.907 1.00 95.69 94 VAL A O 1
ATOM 756 N N . THR A 1 95 ? 4.310 2.774 9.200 1.00 95.06 95 THR A N 1
ATOM 757 C CA . THR A 1 95 ? 3.118 2.674 10.056 1.00 95.06 95 THR A CA 1
ATOM 758 C C . THR A 1 95 ? 3.088 1.348 10.810 1.00 95.06 95 THR A C 1
ATOM 760 O O . THR A 1 95 ? 2.863 1.363 12.015 1.00 95.06 95 THR A O 1
ATOM 763 N N . GLY A 1 96 ? 3.369 0.229 10.137 1.00 95.94 96 GLY A N 1
ATOM 764 C CA . GLY A 1 96 ? 3.469 -1.086 10.778 1.00 95.94 96 GLY A CA 1
ATOM 765 C C . GLY A 1 96 ? 4.558 -1.134 11.849 1.00 95.94 96 GLY A C 1
ATOM 766 O O . GLY A 1 96 ? 4.279 -1.479 12.992 1.00 95.94 96 GLY A O 1
ATOM 767 N N . GLU A 1 97 ? 5.765 -0.673 11.516 1.00 95.81 97 GLU A N 1
ATOM 768 C CA . GLU A 1 97 ? 6.902 -0.666 12.447 1.00 95.81 97 GLU A CA 1
ATOM 769 C C . GLU A 1 97 ? 6.602 0.171 13.698 1.00 95.81 97 GLU A C 1
ATOM 771 O O . GLU A 1 97 ? 6.939 -0.213 14.817 1.00 95.81 97 GLU A O 1
ATOM 776 N N . ARG A 1 98 ? 5.926 1.314 13.525 1.00 94.25 98 ARG A N 1
ATOM 777 C CA . ARG A 1 98 ? 5.517 2.166 14.648 1.00 94.25 98 ARG A CA 1
ATOM 778 C C . ARG A 1 98 ? 4.407 1.542 15.484 1.00 94.25 98 ARG A C 1
ATOM 780 O O . ARG A 1 98 ? 4.439 1.704 16.695 1.00 94.25 98 ARG A O 1
ATOM 787 N N . LEU A 1 99 ? 3.457 0.832 14.875 1.00 94.62 99 LEU A N 1
ATOM 788 C CA . LEU A 1 99 ? 2.424 0.111 15.624 1.00 94.62 99 LEU A CA 1
ATOM 789 C C . LEU A 1 99 ? 3.027 -0.991 16.495 1.00 94.62 99 LEU A C 1
ATOM 791 O O . LEU A 1 99 ? 2.615 -1.121 17.643 1.00 94.62 99 LEU A O 1
ATOM 795 N N . ASN A 1 100 ? 4.021 -1.733 15.994 1.00 95.38 100 ASN A N 1
ATOM 796 C CA . ASN A 1 100 ? 4.725 -2.746 16.792 1.00 95.38 100 ASN A CA 1
ATOM 797 C C . ASN A 1 100 ? 5.346 -2.142 18.066 1.00 95.38 100 ASN A C 1
ATOM 799 O O . ASN A 1 100 ? 5.433 -2.812 19.086 1.00 95.38 100 ASN A O 1
ATOM 803 N N . ALA A 1 101 ? 5.750 -0.867 18.036 1.00 93.69 101 ALA A N 1
ATOM 804 C CA . ALA A 1 101 ? 6.314 -0.185 19.199 1.00 93.69 101 ALA A CA 1
ATOM 805 C C . ALA A 1 101 ? 5.265 0.279 20.232 1.00 93.69 101 ALA A C 1
ATOM 807 O O . ALA A 1 101 ? 5.645 0.658 21.339 1.00 93.69 101 ALA A O 1
ATOM 808 N N . LEU A 1 102 ? 3.971 0.281 19.888 1.00 92.62 102 LEU A N 1
ATOM 809 C CA . LEU A 1 102 ? 2.892 0.739 20.774 1.00 92.62 102 LEU A CA 1
ATOM 810 C C . LEU A 1 102 ? 2.294 -0.379 21.634 1.00 92.62 102 LEU A C 1
ATOM 812 O O . LEU A 1 102 ? 1.679 -0.087 22.658 1.00 92.62 102 LEU A O 1
ATOM 816 N N . PHE A 1 103 ? 2.451 -1.639 21.228 1.00 90.38 103 PHE A N 1
ATOM 817 C CA . PHE A 1 103 ? 1.765 -2.767 21.851 1.00 90.38 103 PHE A CA 1
ATOM 818 C C . PHE A 1 103 ? 2.736 -3.898 22.175 1.00 90.38 103 PHE A C 1
ATOM 820 O O . PHE A 1 103 ? 3.542 -4.291 21.338 1.00 90.38 103 PHE A O 1
ATOM 827 N N . THR A 1 104 ? 2.626 -4.448 23.385 1.00 89.00 104 THR A N 1
ATOM 828 C CA . THR A 1 104 ? 3.350 -5.669 23.774 1.00 89.00 104 THR A CA 1
ATOM 829 C C . THR A 1 104 ? 2.684 -6.910 23.178 1.00 89.00 104 THR A C 1
ATOM 831 O O . THR A 1 104 ? 3.367 -7.767 22.627 1.00 89.00 104 THR A O 1
ATOM 834 N N . ASP A 1 105 ? 1.351 -6.971 23.245 1.00 92.62 105 ASP A N 1
ATOM 835 C CA . ASP A 1 105 ? 0.535 -7.976 22.564 1.00 92.62 105 ASP A CA 1
ATOM 836 C C . ASP A 1 105 ? 0.007 -7.365 21.267 1.00 92.62 105 ASP A C 1
ATOM 838 O O . ASP A 1 105 ? -0.768 -6.410 21.300 1.00 92.62 105 ASP A O 1
ATOM 842 N N . VAL A 1 106 ? 0.467 -7.875 20.125 1.00 94.06 106 VAL A N 1
ATOM 843 C CA . VAL A 1 106 ? 0.239 -7.247 18.818 1.00 94.06 106 VAL A CA 1
ATOM 844 C C . VAL A 1 106 ? -1.209 -7.484 18.349 1.00 94.06 106 VAL A C 1
ATOM 846 O O . VAL A 1 106 ? -1.569 -8.636 18.103 1.00 94.06 106 VAL A O 1
ATOM 849 N N . PRO A 1 107 ? -2.050 -6.436 18.226 1.00 95.38 107 PRO A N 1
ATOM 850 C CA . PRO A 1 107 ? -3.457 -6.595 17.857 1.00 95.38 107 PRO A CA 1
ATOM 851 C C . PRO A 1 107 ? -3.681 -6.893 16.366 1.00 95.38 107 PRO A C 1
ATOM 853 O O . PRO A 1 107 ? -2.828 -6.652 15.516 1.00 95.38 107 PRO A O 1
ATOM 856 N N . ASP A 1 108 ? -4.890 -7.336 16.024 1.00 95.88 108 ASP A N 1
ATOM 857 C CA . ASP A 1 108 ? -5.319 -7.422 14.628 1.00 95.88 108 ASP A CA 1
ATOM 858 C C . ASP A 1 108 ? -5.649 -6.030 14.077 1.00 95.88 108 ASP A C 1
ATOM 860 O O . ASP A 1 108 ? -6.382 -5.243 14.691 1.00 95.88 108 ASP A O 1
ATOM 864 N N . VAL A 1 109 ? -5.132 -5.738 12.884 1.00 96.56 109 VAL A N 1
ATOM 865 C CA . VAL A 1 109 ? -5.277 -4.439 12.223 1.00 96.56 109 VAL A CA 1
ATOM 866 C C . VAL A 1 109 ? -6.081 -4.586 10.937 1.00 96.56 109 VAL A C 1
ATOM 868 O O . VAL A 1 109 ? -5.681 -5.293 10.015 1.00 96.56 109 VAL A O 1
ATOM 871 N N . GLY A 1 110 ? -7.183 -3.850 10.833 1.00 95.50 110 GLY A N 1
ATOM 872 C CA . GLY A 1 110 ? -7.966 -3.704 9.612 1.00 95.50 110 GLY A CA 1
ATOM 873 C C . GLY A 1 110 ? -7.481 -2.525 8.781 1.00 95.50 110 GLY A C 1
ATOM 874 O O . GLY A 1 110 ? -7.373 -1.401 9.277 1.00 95.50 110 GLY A O 1
ATOM 875 N N . VAL A 1 111 ? -7.225 -2.754 7.498 1.00 93.69 111 VAL A N 1
ATOM 876 C CA . VAL A 1 111 ? -6.837 -1.710 6.544 1.00 93.69 111 VAL A CA 1
ATOM 877 C C . VAL A 1 111 ? -7.599 -1.860 5.246 1.00 93.69 111 VAL A C 1
ATOM 879 O O . VAL A 1 111 ? -7.918 -2.965 4.825 1.00 93.69 111 VAL A O 1
ATOM 882 N N . LEU A 1 112 ? -7.851 -0.737 4.576 1.00 89.94 112 LEU A N 1
ATOM 883 C CA . LEU A 1 112 ? -8.508 -0.751 3.275 1.00 89.94 112 LEU A CA 1
ATOM 884 C C . LEU A 1 112 ? -7.710 -1.593 2.268 1.00 89.94 112 LEU A C 1
ATOM 886 O O . LEU A 1 112 ? -8.263 -2.454 1.606 1.00 89.94 112 LEU A O 1
ATOM 890 N N . MET A 1 113 ? -6.394 -1.375 2.206 1.00 86.75 113 MET A N 1
ATOM 891 C CA . MET A 1 113 ? -5.465 -2.154 1.389 1.00 86.75 113 MET A CA 1
ATOM 892 C C . MET A 1 113 ? -4.218 -2.471 2.210 1.00 86.75 113 MET A C 1
ATOM 894 O O . MET A 1 113 ? -3.569 -1.556 2.727 1.00 86.75 113 MET A O 1
ATOM 898 N N . ALA A 1 114 ? -3.857 -3.749 2.318 1.00 87.12 114 ALA A N 1
ATOM 899 C CA . ALA A 1 114 ? -2.747 -4.193 3.163 1.00 87.12 114 ALA A CA 1
ATOM 900 C C . ALA A 1 114 ? -1.385 -3.654 2.707 1.00 87.12 114 ALA A C 1
ATOM 902 O O . ALA A 1 114 ? -0.558 -3.282 3.539 1.00 87.12 114 ALA A O 1
ATOM 903 N N . GLY A 1 115 ? -1.153 -3.581 1.393 1.00 87.06 115 GLY A N 1
ATOM 904 C CA . GLY A 1 115 ? -0.002 -2.918 0.771 1.00 87.06 115 GLY A CA 1
ATOM 905 C C . GLY A 1 115 ? 1.307 -2.990 1.573 1.00 87.06 115 GLY A C 1
ATOM 906 O O . GLY A 1 115 ? 1.808 -4.061 1.912 1.00 87.06 115 GLY A O 1
ATOM 907 N N . GLY A 1 116 ? 1.879 -1.822 1.874 1.00 91.31 116 GLY A N 1
ATOM 908 C CA . GLY A 1 116 ? 3.141 -1.712 2.604 1.00 91.31 116 GLY A CA 1
ATOM 909 C C . GLY A 1 116 ? 3.077 -2.089 4.087 1.00 91.31 116 GLY A C 1
ATOM 910 O O . GLY A 1 116 ? 4.084 -2.561 4.610 1.00 91.31 116 GLY A O 1
ATOM 911 N N . ILE A 1 117 ? 1.936 -1.905 4.768 1.00 95.12 117 ILE A N 1
ATOM 912 C CA . ILE A 1 117 ? 1.842 -2.118 6.225 1.00 95.12 117 ILE A CA 1
ATOM 913 C C . ILE A 1 117 ? 2.070 -3.578 6.603 1.00 95.12 117 ILE A C 1
ATOM 915 O O . ILE A 1 117 ? 2.759 -3.850 7.582 1.00 95.12 117 ILE A O 1
ATOM 919 N N . ARG A 1 118 ? 1.631 -4.519 5.756 1.00 93.81 118 ARG A N 1
ATOM 920 C CA . ARG A 1 118 ? 1.881 -5.950 5.963 1.00 93.81 118 ARG A CA 1
ATOM 921 C C . ARG A 1 118 ? 3.370 -6.294 6.070 1.00 93.81 118 ARG A C 1
ATOM 923 O O . ARG A 1 118 ? 3.700 -7.274 6.725 1.00 93.81 118 ARG A O 1
ATOM 930 N N . TYR A 1 119 ? 4.256 -5.519 5.444 1.00 94.31 119 TYR A N 1
ATOM 931 C CA . TYR A 1 119 ? 5.704 -5.758 5.473 1.00 94.31 119 TYR A CA 1
ATOM 932 C C . TYR A 1 119 ? 6.419 -5.135 6.676 1.00 94.31 119 TYR A C 1
ATOM 934 O O . TYR A 1 119 ? 7.599 -5.412 6.857 1.00 94.31 119 TYR A O 1
ATOM 942 N N . GLY A 1 120 ? 5.750 -4.267 7.438 1.00 94.56 120 GLY A N 1
ATOM 943 C CA . GLY A 1 120 ? 6.327 -3.626 8.624 1.00 94.56 120 GLY A CA 1
ATOM 944 C C . GLY A 1 120 ? 5.632 -3.997 9.931 1.00 94.56 120 GLY A C 1
ATOM 945 O O . GLY A 1 120 ? 6.140 -3.643 10.983 1.00 94.56 120 GLY A O 1
ATOM 946 N N . TYR A 1 121 ? 4.473 -4.659 9.873 1.00 97.00 121 TYR A N 1
ATOM 947 C CA . TYR A 1 121 ? 3.684 -5.041 11.040 1.00 97.00 121 TYR A CA 1
ATOM 948 C C . TYR A 1 121 ? 3.796 -6.538 11.332 1.00 97.00 121 TYR A C 1
ATOM 950 O O . TYR A 1 121 ? 3.714 -7.351 10.404 1.00 97.00 121 TYR A O 1
ATOM 958 N N . ASP A 1 122 ? 3.939 -6.887 12.611 1.00 96.31 122 ASP A N 1
ATOM 959 C CA . ASP A 1 122 ? 4.174 -8.274 13.038 1.00 96.31 122 ASP A CA 1
ATOM 960 C C . ASP A 1 122 ? 2.868 -9.058 13.240 1.00 96.31 122 ASP A C 1
ATOM 962 O O . ASP A 1 122 ? 2.855 -10.285 13.126 1.00 96.31 122 ASP A O 1
ATOM 966 N N . GLY A 1 123 ? 1.763 -8.354 13.504 1.00 95.12 123 GLY A N 1
ATOM 967 C CA . GLY A 1 123 ? 0.441 -8.933 13.741 1.00 95.12 123 GLY A CA 1
ATOM 968 C C . GLY A 1 123 ? -0.354 -9.208 12.468 1.00 95.12 123 GLY A C 1
ATOM 969 O O . GLY A 1 123 ? 0.121 -9.033 11.338 1.00 95.12 123 GLY A O 1
ATOM 970 N N . ALA A 1 124 ? -1.608 -9.630 12.644 1.00 94.81 124 ALA A N 1
ATOM 971 C CA . ALA A 1 124 ? -2.492 -9.850 11.511 1.00 94.81 124 ALA A CA 1
ATOM 972 C C . ALA A 1 124 ? -2.892 -8.514 10.871 1.00 94.81 124 ALA A C 1
ATOM 974 O O . ALA A 1 124 ? -3.300 -7.565 11.540 1.00 94.81 124 ALA A O 1
ATOM 975 N N . VAL A 1 125 ? -2.800 -8.461 9.541 1.00 96.19 125 VAL A N 1
ATOM 976 C CA . VAL A 1 125 ? -3.282 -7.337 8.734 1.00 96.19 125 VAL A CA 1
ATOM 977 C C . VAL A 1 125 ? -4.426 -7.834 7.869 1.00 96.19 125 VAL A C 1
ATOM 979 O O . VAL A 1 125 ? -4.210 -8.614 6.939 1.00 96.19 125 VAL A O 1
ATOM 982 N N . ILE A 1 126 ? -5.630 -7.369 8.167 1.00 95.56 126 ILE A N 1
ATOM 983 C CA . ILE A 1 126 ? -6.863 -7.724 7.476 1.00 95.56 126 ILE A CA 1
ATOM 984 C C . ILE A 1 126 ? -7.096 -6.713 6.353 1.00 95.56 126 ILE A C 1
ATOM 986 O O . ILE A 1 126 ? -7.335 -5.532 6.612 1.00 95.56 126 ILE A O 1
ATOM 990 N N . ASP A 1 127 ? -7.023 -7.176 5.106 1.00 93.06 127 ASP A N 1
ATOM 991 C CA . ASP A 1 127 ? -7.374 -6.380 3.932 1.00 93.06 127 ASP A CA 1
ATOM 992 C C . ASP A 1 127 ? -8.893 -6.368 3.742 1.00 93.06 127 ASP A C 1
ATOM 994 O O . ASP A 1 127 ? -9.520 -7.386 3.427 1.00 93.06 127 ASP A O 1
ATOM 998 N N . LEU A 1 128 ? -9.487 -5.196 3.936 1.00 93.44 128 LEU A N 1
ATOM 999 C CA . LEU A 1 128 ? -10.933 -5.003 3.878 1.00 93.44 128 LEU A CA 1
ATOM 1000 C C . LEU A 1 128 ? -11.482 -4.994 2.448 1.00 93.44 128 LEU A C 1
ATOM 1002 O O . LEU A 1 128 ? -12.695 -5.032 2.262 1.00 93.44 128 LEU A O 1
ATOM 1006 N N . LEU A 1 129 ? -10.611 -4.994 1.440 1.00 89.94 129 LEU A N 1
ATOM 1007 C CA . LEU A 1 129 ? -10.971 -5.148 0.033 1.00 89.94 129 LEU A CA 1
ATOM 1008 C C . LEU A 1 129 ? -10.669 -6.557 -0.487 1.00 89.94 129 LEU A C 1
ATOM 1010 O O . LEU A 1 129 ? -10.774 -6.819 -1.684 1.00 89.94 129 LEU A O 1
ATOM 1014 N N . GLY A 1 130 ? -10.341 -7.489 0.409 1.00 86.25 130 GLY A N 1
ATOM 1015 C CA . GLY A 1 130 ? -10.225 -8.905 0.092 1.00 86.25 130 GLY A CA 1
ATOM 1016 C C . GLY A 1 130 ? -8.970 -9.286 -0.688 1.00 86.25 130 GLY A C 1
ATOM 1017 O O . GLY A 1 130 ? -8.891 -10.420 -1.152 1.00 86.25 130 GLY A O 1
ATOM 1018 N N . LEU A 1 131 ? -7.956 -8.418 -0.802 1.00 81.56 131 LEU A N 1
ATOM 1019 C CA . LEU A 1 131 ? -6.717 -8.796 -1.503 1.00 81.56 131 LEU A CA 1
ATOM 1020 C C . LEU A 1 131 ? -5.959 -9.920 -0.783 1.00 81.56 131 LEU A C 1
ATOM 1022 O O . LEU A 1 131 ? -5.309 -10.738 -1.430 1.00 81.56 131 LEU A O 1
ATOM 1026 N N . ASN A 1 132 ? -6.048 -9.975 0.550 1.00 83.94 132 ASN A N 1
ATOM 1027 C CA . ASN A 1 132 ? -5.411 -11.015 1.361 1.00 83.94 132 ASN A CA 1
ATOM 1028 C C . ASN A 1 132 ? -6.395 -11.855 2.196 1.00 83.94 132 ASN A C 1
ATOM 1030 O O . ASN A 1 132 ? -5.953 -12.732 2.938 1.00 83.94 132 ASN A O 1
ATOM 1034 N N . HIS A 1 133 ? -7.706 -11.611 2.078 1.00 88.50 133 HIS A N 1
ATOM 1035 C CA . HIS A 1 133 ? -8.722 -12.257 2.907 1.00 88.50 133 HIS A CA 1
ATOM 1036 C C . HIS A 1 133 ? -9.827 -12.887 2.052 1.00 88.50 133 HIS A C 1
ATOM 1038 O O . HIS A 1 133 ? -10.737 -12.209 1.574 1.00 88.50 133 HIS A O 1
ATOM 1044 N N . ALA A 1 134 ? -9.768 -14.211 1.878 1.00 90.50 134 ALA A N 1
ATOM 1045 C CA . ALA A 1 134 ? -10.653 -14.945 0.969 1.00 90.50 134 ALA A CA 1
ATOM 1046 C C . ALA A 1 134 ? -12.141 -14.820 1.332 1.00 90.50 134 ALA A C 1
ATOM 1048 O O . ALA A 1 134 ? -12.978 -14.692 0.441 1.00 90.50 134 ALA A O 1
ATOM 1049 N N . GLN A 1 135 ? -12.476 -14.816 2.627 1.00 92.62 135 GLN A N 1
ATOM 1050 C CA . GLN A 1 135 ? -13.864 -14.640 3.064 1.00 92.62 135 GLN A CA 1
ATOM 1051 C C . GLN A 1 135 ? -14.403 -13.260 2.667 1.00 92.62 135 GLN A C 1
ATOM 1053 O O . GLN A 1 135 ? -15.556 -13.168 2.272 1.00 92.62 135 GLN A O 1
ATOM 1058 N N . MET A 1 136 ? -13.568 -12.213 2.709 1.00 93.19 136 MET A N 1
ATOM 1059 C CA . MET A 1 136 ? -13.955 -10.867 2.269 1.00 93.19 136 MET A CA 1
ATOM 1060 C C . MET A 1 136 ? -14.102 -10.844 0.740 1.00 93.19 136 MET A C 1
ATOM 1062 O O . MET A 1 136 ? -15.140 -10.457 0.215 1.00 93.19 136 MET A O 1
ATOM 1066 N N . ALA A 1 137 ? -13.108 -11.374 0.017 1.00 89.75 137 ALA A N 1
ATOM 1067 C CA . ALA A 1 137 ? -13.082 -11.406 -1.448 1.00 89.75 137 ALA A CA 1
ATOM 1068 C C . ALA A 1 137 ? -14.269 -12.154 -2.077 1.00 89.75 137 ALA A C 1
ATOM 1070 O O . ALA A 1 137 ? -14.779 -11.774 -3.135 1.00 89.75 137 ALA A O 1
ATOM 1071 N N . HIS A 1 138 ? -14.690 -13.254 -1.452 1.00 90.81 138 HIS A N 1
ATOM 1072 C CA . HIS A 1 138 ? -15.745 -14.128 -1.962 1.00 90.81 138 HIS A CA 1
ATOM 1073 C C . HIS A 1 138 ? -17.094 -13.916 -1.281 1.00 90.81 138 HIS A C 1
ATOM 1075 O O . HIS A 1 138 ? -18.050 -14.616 -1.624 1.00 90.81 138 HIS A O 1
ATOM 1081 N N . ALA A 1 139 ? -17.197 -12.952 -0.366 1.00 91.25 139 ALA A N 1
ATOM 1082 C CA . ALA A 1 139 ? -18.469 -12.619 0.243 1.00 91.25 139 ALA A CA 1
ATOM 1083 C C . ALA A 1 139 ? -19.494 -12.228 -0.841 1.00 91.25 139 ALA A C 1
ATOM 1085 O O . ALA A 1 139 ? -19.148 -11.519 -1.804 1.00 91.25 139 ALA A O 1
ATOM 1086 N N . PRO A 1 140 ? -20.750 -12.693 -0.716 1.00 86.62 140 PRO A N 1
ATOM 1087 C CA . PRO A 1 140 ? -21.837 -12.179 -1.529 1.00 86.62 140 PRO A CA 1
ATOM 1088 C C . PRO A 1 140 ? -22.080 -10.712 -1.162 1.00 86.62 140 PRO A C 1
ATOM 1090 O O . PRO A 1 140 ? -21.868 -10.299 -0.024 1.00 86.62 140 PRO A O 1
ATOM 1093 N N . GLY A 1 141 ? -22.522 -9.907 -2.121 1.00 81.75 141 GLY A N 1
ATOM 1094 C CA . GLY A 1 141 ? -22.795 -8.501 -1.859 1.00 81.75 141 GLY A CA 1
ATOM 1095 C C . GLY A 1 141 ? -22.756 -7.643 -3.106 1.00 81.75 141 GLY A C 1
ATOM 1096 O O . GLY A 1 141 ? -22.442 -8.100 -4.210 1.00 81.75 141 GLY A O 1
ATOM 1097 N N . ASP A 1 142 ? -23.092 -6.379 -2.902 1.00 77.44 142 ASP A N 1
ATOM 1098 C CA . ASP A 1 142 ? -23.053 -5.364 -3.934 1.00 77.44 142 ASP A CA 1
ATOM 1099 C C . ASP A 1 142 ? -21.609 -4.918 -4.193 1.00 77.44 142 ASP A C 1
ATOM 1101 O O . ASP A 1 142 ? -20.954 -4.361 -3.319 1.00 77.44 142 ASP A O 1
ATOM 1105 N N . ARG A 1 143 ? -21.110 -5.164 -5.410 1.00 83.00 143 ARG A N 1
ATOM 1106 C CA . ARG A 1 143 ? -19.753 -4.778 -5.836 1.00 83.00 143 ARG A CA 1
ATOM 1107 C C . ARG A 1 143 ? -19.735 -3.483 -6.647 1.00 83.00 143 ARG A C 1
ATOM 1109 O O . ARG A 1 143 ? -18.869 -3.288 -7.504 1.00 83.00 143 ARG A O 1
ATOM 1116 N N . ARG A 1 144 ? -20.719 -2.609 -6.423 1.00 74.69 144 ARG A N 1
ATOM 1117 C CA . ARG A 1 144 ? -20.742 -1.250 -6.974 1.00 74.69 144 ARG A CA 1
ATOM 1118 C C . ARG A 1 144 ? -19.776 -0.362 -6.194 1.00 74.69 144 ARG A C 1
ATOM 1120 O O . ARG A 1 144 ? -19.768 -0.355 -4.972 1.00 74.69 144 ARG A O 1
ATOM 1127 N N . GLY A 1 145 ? -18.967 0.405 -6.917 1.00 75.38 145 GLY A N 1
ATOM 1128 C CA . GLY A 1 145 ? -17.977 1.295 -6.323 1.00 75.38 145 GLY A CA 1
ATOM 1129 C C . GLY A 1 145 ? -16.791 1.508 -7.249 1.00 75.38 145 GLY A C 1
ATOM 1130 O O . GLY A 1 145 ? -16.904 1.418 -8.475 1.00 75.38 145 GLY A O 1
ATOM 1131 N N . ILE A 1 146 ? -15.636 1.787 -6.655 1.00 74.31 146 ILE A N 1
ATOM 1132 C CA . ILE A 1 146 ? -14.387 1.948 -7.394 1.00 74.31 146 ILE A CA 1
ATOM 1133 C C . ILE A 1 146 ? -13.952 0.578 -7.923 1.00 74.31 146 ILE A C 1
ATOM 1135 O O . ILE A 1 146 ? -13.898 -0.407 -7.186 1.00 74.31 146 ILE A O 1
ATOM 1139 N N . LYS A 1 147 ? -13.644 0.507 -9.222 1.00 73.88 147 LYS A N 1
ATOM 1140 C CA . LYS A 1 147 ? -13.154 -0.721 -9.861 1.00 73.88 147 LYS A CA 1
ATOM 1141 C C . LYS A 1 147 ? -11.941 -1.258 -9.087 1.00 73.88 147 LYS A C 1
ATOM 1143 O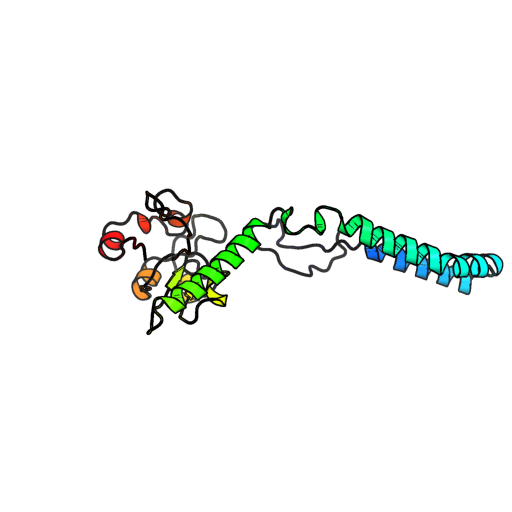 O . LYS A 1 147 ? -11.046 -0.491 -8.753 1.00 73.88 147 LYS A O 1
ATOM 1148 N N . GLY A 1 148 ? -11.946 -2.556 -8.782 1.00 72.75 148 GLY A N 1
ATOM 1149 C CA . GLY A 1 148 ? -10.888 -3.204 -7.992 1.00 72.75 148 GLY A CA 1
ATOM 1150 C C . GLY A 1 148 ? -10.984 -2.987 -6.475 1.00 72.75 148 GLY A C 1
ATOM 1151 O O . GLY A 1 148 ? -10.259 -3.632 -5.733 1.00 72.75 148 GLY A O 1
ATOM 1152 N N . HIS A 1 149 ? -11.910 -2.143 -6.003 1.00 80.75 149 HIS A N 1
ATOM 1153 C CA . HIS A 1 149 ? -11.997 -1.698 -4.606 1.00 80.75 149 HIS A CA 1
ATOM 1154 C C . HIS A 1 149 ? -13.441 -1.739 -4.072 1.00 80.75 149 HIS A C 1
ATOM 1156 O O . HIS A 1 149 ? -13.851 -0.882 -3.297 1.00 80.75 149 HIS A O 1
ATOM 1162 N N . ALA A 1 150 ? -14.240 -2.712 -4.516 1.00 85.19 150 ALA A N 1
ATOM 1163 C CA . ALA A 1 150 ? -15.661 -2.833 -4.162 1.00 85.19 150 ALA A CA 1
ATOM 1164 C C . ALA A 1 150 ? -16.006 -4.191 -3.523 1.00 85.19 150 ALA A C 1
ATOM 1166 O O . ALA A 1 150 ? -17.137 -4.655 -3.612 1.00 85.19 150 ALA A O 1
ATOM 1167 N N . ALA A 1 151 ? -15.017 -4.872 -2.941 1.00 89.25 151 ALA A N 1
ATOM 1168 C CA . ALA A 1 151 ? -15.190 -6.199 -2.345 1.00 89.25 151 ALA A CA 1
ATOM 1169 C C . ALA A 1 151 ? -15.482 -6.167 -0.836 1.00 89.25 151 ALA A C 1
ATOM 1171 O O . ALA A 1 151 ? -15.637 -7.225 -0.235 1.00 89.25 151 ALA A O 1
ATOM 1172 N N . PHE A 1 152 ? -15.555 -4.981 -0.228 1.00 92.94 152 PHE A N 1
ATOM 1173 C CA . PHE A 1 152 ? -15.903 -4.852 1.181 1.00 92.94 152 PHE A CA 1
ATOM 1174 C C . PHE A 1 152 ? -17.264 -5.496 1.473 1.00 92.94 152 PHE A C 1
ATOM 1176 O O . PHE A 1 152 ? -18.232 -5.308 0.734 1.00 92.94 152 PHE A O 1
ATOM 1183 N N . ASN A 1 153 ? -17.336 -6.241 2.572 1.00 93.81 153 ASN A N 1
ATOM 1184 C CA . ASN A 1 153 ? -18.563 -6.827 3.084 1.00 93.81 153 ASN A CA 1
ATOM 1185 C C . ASN A 1 153 ? -18.661 -6.554 4.592 1.00 93.81 153 ASN A C 1
ATOM 1187 O O . ASN A 1 153 ? -17.775 -6.937 5.360 1.00 93.81 153 ASN A O 1
ATOM 1191 N N . ARG A 1 154 ? -19.752 -5.895 5.002 1.00 92.81 154 ARG A N 1
ATOM 1192 C CA . ARG A 1 154 ? -19.976 -5.481 6.393 1.00 92.81 154 ARG A CA 1
ATOM 1193 C C . ARG A 1 154 ? -20.082 -6.671 7.346 1.00 92.81 154 ARG A C 1
ATOM 1195 O O . ARG A 1 154 ? -19.420 -6.651 8.374 1.00 92.81 154 ARG A O 1
ATOM 1202 N N . ASP A 1 155 ? -20.830 -7.714 6.996 1.00 93.69 155 ASP A N 1
ATOM 1203 C CA . ASP A 1 155 ? -21.016 -8.878 7.874 1.00 93.69 155 ASP A CA 1
ATOM 1204 C C . ASP A 1 155 ? -19.680 -9.576 8.163 1.00 93.69 155 ASP A C 1
ATOM 1206 O O . ASP A 1 155 ? -19.393 -9.963 9.296 1.00 93.69 155 ASP A O 1
ATOM 1210 N N . VAL A 1 156 ? -18.823 -9.704 7.142 1.00 95.00 156 VAL A N 1
ATOM 1211 C CA . VAL A 1 156 ? -17.467 -10.246 7.306 1.00 95.00 156 VAL A CA 1
ATOM 1212 C C . VAL A 1 156 ? -16.613 -9.310 8.157 1.00 95.00 156 VAL A C 1
ATOM 1214 O O . VAL A 1 156 ? -15.905 -9.778 9.046 1.00 95.00 156 VAL A O 1
ATOM 1217 N N . PHE A 1 157 ? -16.680 -7.997 7.929 1.00 94.94 157 PHE A N 1
ATOM 1218 C CA . PHE A 1 157 ? -15.975 -7.022 8.763 1.00 94.94 157 PHE A CA 1
ATOM 1219 C C . PHE A 1 157 ? -16.386 -7.114 10.239 1.00 94.94 157 PHE A C 1
ATOM 1221 O O . PHE A 1 157 ? -15.515 -7.134 11.105 1.00 94.94 157 PHE A O 1
ATOM 1228 N N . GLU A 1 158 ? -17.681 -7.214 10.534 1.00 94.12 158 GLU A N 1
ATOM 1229 C CA . GLU A 1 158 ? -18.200 -7.307 11.902 1.00 94.12 158 GLU A CA 1
ATOM 1230 C C . GLU A 1 158 ? -17.788 -8.609 12.597 1.00 94.12 158 GLU A C 1
ATOM 1232 O O . GLU A 1 158 ? -17.495 -8.597 13.795 1.00 94.12 158 GLU A O 1
ATOM 1237 N N . GLN A 1 159 ? -17.713 -9.716 11.850 1.00 94.50 159 GLN A N 1
ATOM 1238 C CA . GLN A 1 159 ? -17.192 -10.992 12.350 1.00 94.50 159 GLN A CA 1
ATOM 1239 C C . GLN A 1 159 ? -15.698 -10.917 12.676 1.00 94.50 159 GLN A C 1
ATOM 1241 O O . GLN A 1 159 ? -15.270 -11.453 13.696 1.00 94.50 159 GLN A O 1
ATOM 1246 N N . LEU A 1 160 ? -14.911 -10.265 11.815 1.00 94.00 160 LEU A N 1
ATOM 1247 C CA . LEU A 1 160 ? -13.467 -10.117 12.005 1.00 94.00 160 LEU A CA 1
ATOM 1248 C C . LEU A 1 160 ? -13.133 -9.116 13.113 1.00 94.00 160 LEU A C 1
ATOM 1250 O O . LEU A 1 160 ? -12.199 -9.346 13.870 1.00 94.00 160 LEU A O 1
ATOM 1254 N N . SER A 1 161 ? -13.888 -8.017 13.203 1.00 94.38 161 SER A N 1
ATOM 1255 C CA . SER A 1 161 ? -13.767 -6.969 14.221 1.00 94.38 161 SER A CA 1
ATOM 1256 C C . SER A 1 161 ? -12.306 -6.630 14.587 1.00 94.38 161 SER A C 1
ATOM 1258 O O . SER A 1 161 ? -11.907 -6.798 15.747 1.00 94.38 161 SER A O 1
ATOM 1260 N N . PRO A 1 162 ? -11.495 -6.132 13.638 1.00 95.75 162 PRO A N 1
ATOM 1261 C CA . PRO A 1 162 ? -10.107 -5.778 13.922 1.00 95.75 162 PRO A CA 1
ATOM 1262 C C . PRO A 1 162 ? -10.027 -4.775 15.076 1.00 95.75 162 PRO A C 1
ATOM 1264 O O . PRO A 1 162 ? -10.802 -3.820 15.122 1.00 95.75 162 PRO A O 1
ATOM 1267 N N . ALA A 1 163 ? -9.088 -4.956 16.000 1.00 95.62 163 ALA A N 1
ATOM 1268 C CA . ALA A 1 163 ? -8.972 -4.081 17.166 1.00 95.62 163 ALA A CA 1
ATOM 1269 C C . ALA A 1 163 ? -8.551 -2.653 16.781 1.00 95.62 163 ALA A C 1
ATOM 1271 O O . ALA A 1 163 ? -8.984 -1.688 17.408 1.00 95.62 163 ALA A O 1
ATOM 1272 N N . ILE A 1 164 ? -7.741 -2.512 15.728 1.00 95.44 164 ILE A N 1
ATOM 1273 C CA . ILE A 1 164 ? -7.325 -1.216 15.182 1.00 95.44 164 ILE A CA 1
ATOM 1274 C C . ILE A 1 164 ? -7.786 -1.118 13.734 1.00 95.44 164 ILE A C 1
ATOM 1276 O O . ILE A 1 164 ? -7.576 -2.037 12.945 1.00 95.44 164 ILE A O 1
ATOM 1280 N N . LEU A 1 165 ? -8.363 0.023 13.366 1.00 94.31 165 LEU A N 1
ATOM 1281 C CA . LEU A 1 165 ? -8.839 0.281 12.014 1.00 94.31 165 LEU A CA 1
ATOM 1282 C C . LEU A 1 165 ? -8.101 1.465 11.385 1.00 94.31 165 LEU A C 1
ATOM 1284 O O . LEU A 1 165 ? -7.964 2.514 12.009 1.00 94.31 165 LEU A O 1
ATOM 1288 N N . LEU A 1 166 ? -7.654 1.292 10.138 1.00 92.44 166 LEU A N 1
ATOM 1289 C CA . LEU A 1 166 ? -7.022 2.323 9.305 1.00 92.44 166 LEU A CA 1
ATOM 1290 C C . LEU A 1 166 ? -5.913 3.123 10.029 1.00 92.44 166 LEU A C 1
ATOM 1292 O O . LEU A 1 166 ? -5.912 4.356 9.980 1.00 92.44 166 LEU A O 1
ATOM 1296 N N . PRO A 1 167 ? -4.939 2.471 10.693 1.00 93.12 167 PRO A N 1
ATOM 1297 C CA . PRO A 1 167 ? -3.877 3.201 11.365 1.00 93.12 167 PRO A CA 1
ATOM 1298 C C . PRO A 1 167 ? -3.019 3.972 10.361 1.00 93.12 167 PRO A C 1
ATOM 1300 O O . PRO A 1 167 ? -2.781 3.537 9.230 1.00 93.12 167 PRO A O 1
ATOM 1303 N N . ARG A 1 168 ? -2.505 5.122 10.800 1.00 89.38 168 ARG A N 1
ATOM 1304 C CA . ARG A 1 168 ? -1.640 5.973 9.985 1.00 89.38 168 ARG A CA 1
ATOM 1305 C C . ARG A 1 168 ? -0.572 6.631 10.841 1.00 89.38 168 ARG A C 1
ATOM 1307 O O . ARG A 1 168 ? -0.882 7.447 11.704 1.00 89.38 168 ARG A O 1
ATOM 1314 N N . ALA A 1 169 ? 0.694 6.363 10.533 1.00 89.62 169 ALA A N 1
ATOM 1315 C CA . ALA A 1 169 ? 1.781 7.153 11.089 1.00 89.62 169 ALA A CA 1
ATOM 1316 C C . ALA A 1 169 ? 1.786 8.557 10.471 1.00 89.62 169 ALA A C 1
ATOM 1318 O O . ALA A 1 169 ? 1.793 8.722 9.246 1.00 89.62 169 ALA A O 1
ATOM 1319 N N . SER A 1 170 ? 1.816 9.574 11.327 1.00 84.94 170 SER A N 1
ATOM 1320 C CA . SER A 1 170 ? 1.897 10.976 10.929 1.00 84.94 170 SER A CA 1
ATOM 1321 C C . SER A 1 170 ? 2.836 11.735 11.861 1.00 84.94 170 SER A C 1
ATOM 1323 O O . SER A 1 170 ? 3.052 11.337 13.002 1.00 84.94 170 SER A O 1
ATOM 1325 N N . THR A 1 171 ? 3.421 12.821 11.363 1.00 85.50 171 THR A N 1
ATOM 1326 C CA . THR A 1 171 ? 4.162 13.799 12.178 1.00 85.50 171 THR A CA 1
ATOM 1327 C C . THR A 1 171 ? 3.266 14.932 12.675 1.00 85.50 171 THR A C 1
ATOM 1329 O O . THR A 1 171 ? 3.722 15.791 13.419 1.00 85.50 171 THR A O 1
ATOM 1332 N N . GLN A 1 172 ? 2.013 14.966 12.221 1.00 84.69 172 GLN A N 1
ATOM 1333 C CA . GLN A 1 172 ? 1.010 15.964 12.578 1.00 84.69 172 GLN A CA 1
ATOM 1334 C C . GLN A 1 172 ? -0.292 15.254 12.937 1.00 84.69 172 GLN A C 1
ATOM 1336 O O . GLN A 1 172 ? -0.709 14.332 12.227 1.00 84.69 172 GLN A O 1
ATOM 1341 N N . ILE A 1 173 ? -0.925 15.701 14.016 1.00 80.81 173 ILE A N 1
ATOM 1342 C CA . ILE A 1 173 ? -2.275 15.282 14.382 1.00 80.81 173 ILE A CA 1
ATOM 1343 C C . ILE A 1 173 ? -3.243 16.132 13.546 1.00 80.81 173 ILE A C 1
ATOM 1345 O O . ILE A 1 173 ? -3.181 17.357 13.640 1.00 80.81 173 ILE A O 1
ATOM 1349 N N . PRO A 1 174 ? -4.070 15.526 12.678 1.00 76.56 174 PRO A N 1
ATOM 1350 C CA . PRO A 1 174 ? -5.045 16.278 11.898 1.00 76.56 174 PRO A CA 1
ATOM 1351 C C . PRO A 1 174 ? -6.131 16.860 12.814 1.00 76.56 174 PRO A C 1
ATOM 1353 O O . PRO A 1 174 ? -6.553 16.211 13.765 1.00 76.56 174 PRO A O 1
ATOM 1356 N N . GLU A 1 175 ? -6.581 18.083 12.520 1.00 76.69 175 GLU A N 1
ATOM 1357 C CA . GLU A 1 175 ? -7.617 18.782 13.303 1.00 76.69 175 GLU A CA 1
ATOM 1358 C C . GLU A 1 175 ? -9.005 18.134 13.168 1.00 76.69 175 GLU A C 1
ATOM 1360 O O . GLU A 1 175 ? -9.845 18.257 14.056 1.00 76.69 175 GLU A O 1
ATOM 1365 N N . THR A 1 176 ? -9.245 17.427 12.062 1.00 75.75 176 THR A N 1
ATOM 1366 C CA . THR A 1 176 ? -10.477 16.687 11.767 1.00 75.75 176 THR A CA 1
ATOM 1367 C C . THR A 1 176 ? -10.163 15.214 11.521 1.00 75.75 176 THR A C 1
ATOM 1369 O O . THR A 1 176 ? -9.026 14.850 11.211 1.00 75.75 176 THR A O 1
ATOM 1372 N N . ASN A 1 177 ? -11.172 14.341 11.636 1.00 73.44 177 ASN A N 1
ATOM 1373 C CA . ASN A 1 177 ? -11.013 12.935 11.274 1.00 73.44 177 ASN A CA 1
ATOM 1374 C C . ASN A 1 177 ? -10.711 12.838 9.764 1.00 73.44 177 ASN A C 1
ATOM 1376 O O . ASN A 1 177 ? -11.608 13.076 8.951 1.00 73.44 177 ASN A O 1
ATOM 1380 N N . PRO A 1 178 ? -9.487 12.446 9.365 1.00 70.06 178 PRO A N 1
ATOM 1381 C CA . PRO A 1 178 ? -9.076 12.466 7.965 1.00 70.06 178 PRO A CA 1
ATOM 1382 C C . PRO A 1 178 ? -9.805 11.418 7.118 1.00 70.06 178 PRO A C 1
ATOM 1384 O O . PRO A 1 178 ? -9.631 11.410 5.901 1.00 70.06 178 PRO A O 1
ATOM 1387 N N . PHE A 1 179 ? -10.571 10.519 7.745 1.00 71.69 179 PHE A N 1
ATOM 1388 C CA . PHE A 1 179 ? -11.306 9.463 7.066 1.00 71.69 179 PHE A CA 1
ATOM 1389 C C . PHE A 1 179 ? -12.755 9.850 6.723 1.00 71.69 179 PHE A C 1
ATOM 1391 O O . PHE A 1 179 ? -13.301 9.269 5.789 1.00 71.69 179 PHE A O 1
ATOM 1398 N N . LEU A 1 180 ? -13.349 10.854 7.387 1.00 64.81 180 LEU A N 1
ATOM 1399 C CA . LEU A 1 180 ? -14.756 11.244 7.169 1.00 64.81 180 LEU A CA 1
ATOM 1400 C C . LEU A 1 180 ? -14.995 12.014 5.858 1.00 64.81 180 LEU A C 1
ATOM 1402 O O . LEU A 1 180 ? -16.012 11.800 5.215 1.00 64.81 180 LEU A O 1
ATOM 1406 N N . ASP A 1 181 ? -14.044 12.835 5.406 1.00 60.25 181 ASP A N 1
ATOM 1407 C CA . ASP A 1 181 ? -14.175 13.619 4.158 1.00 60.25 181 ASP A CA 1
ATOM 1408 C C . ASP A 1 181 ? -13.582 12.908 2.925 1.00 60.25 181 ASP A C 1
ATOM 1410 O O . ASP A 1 181 ? -13.269 13.526 1.904 1.00 60.25 181 ASP A O 1
ATOM 1414 N N . SER A 1 182 ? -13.317 11.605 3.023 1.00 61.81 182 SER A N 1
ATOM 1415 C CA . SER A 1 182 ? -12.281 10.972 2.208 1.00 61.81 182 SER A CA 1
ATOM 1416 C C . SER A 1 182 ? -12.780 9.844 1.307 1.00 61.81 182 SER A C 1
ATOM 1418 O O . SER A 1 182 ? -13.766 9.167 1.581 1.00 61.81 182 SER A O 1
ATOM 1420 N N . TRP A 1 183 ? -12.002 9.571 0.255 1.00 75.56 183 TRP A N 1
ATOM 1421 C CA . TRP A 1 183 ? -12.143 8.416 -0.641 1.00 75.56 183 TRP A CA 1
ATOM 1422 C C . TRP A 1 183 ? -12.303 7.065 0.086 1.00 75.56 183 TRP A C 1
ATOM 1424 O O . TRP A 1 183 ? -12.788 6.125 -0.526 1.00 75.56 183 TRP A O 1
ATOM 1434 N N . TYR A 1 184 ? -11.929 6.953 1.365 1.00 77.88 184 TYR A N 1
ATOM 1435 C CA . TYR A 1 184 ? -11.946 5.703 2.130 1.00 77.88 184 TYR A CA 1
ATOM 1436 C C . TYR A 1 184 ? -13.352 5.183 2.439 1.00 77.88 184 TYR A C 1
ATOM 1438 O O . TYR A 1 184 ? -13.529 3.972 2.541 1.00 77.88 184 TYR A O 1
ATOM 1446 N N . ASP A 1 185 ? -14.350 6.057 2.566 1.00 84.94 185 ASP A N 1
ATOM 1447 C CA . ASP A 1 185 ? -15.696 5.622 2.955 1.00 84.94 185 ASP A CA 1
ATOM 1448 C C . ASP A 1 185 ? -16.478 4.999 1.787 1.00 84.94 185 ASP A C 1
ATOM 1450 O O . ASP A 1 185 ? -17.336 4.140 1.981 1.00 84.94 185 ASP A O 1
ATOM 1454 N N . VAL A 1 186 ? -16.131 5.362 0.545 1.00 85.56 186 VAL A N 1
ATOM 1455 C CA . VAL A 1 186 ? -16.772 4.809 -0.658 1.00 85.56 186 VAL A CA 1
ATOM 1456 C C . VAL A 1 186 ? -16.512 3.297 -0.790 1.00 85.56 186 VAL A C 1
ATOM 1458 O O . VAL A 1 186 ? -17.483 2.550 -0.910 1.00 85.56 186 VAL A O 1
ATOM 1461 N N . PRO A 1 187 ? -15.260 2.796 -0.723 1.00 87.81 187 PRO A N 1
ATOM 1462 C CA . PRO A 1 187 ? -14.981 1.363 -0.676 1.00 87.81 187 PRO A CA 1
ATOM 1463 C C . PRO A 1 187 ? -15.564 0.664 0.555 1.00 87.81 187 PRO A C 1
ATOM 1465 O O . PRO A 1 187 ? -15.879 -0.517 0.471 1.00 87.81 187 PRO A O 1
ATOM 1468 N N . LEU A 1 188 ? -15.726 1.378 1.676 1.00 90.06 188 LEU A N 1
ATOM 1469 C CA . LEU A 1 188 ? -16.322 0.851 2.910 1.00 90.06 188 LEU A CA 1
ATOM 1470 C C . LEU A 1 188 ? -17.851 0.995 2.964 1.00 90.06 188 LEU A C 1
ATOM 1472 O O . LEU A 1 188 ? -18.456 0.703 3.992 1.00 90.06 188 LEU A O 1
ATOM 1476 N N . GLN A 1 189 ? -18.485 1.412 1.865 1.00 88.62 189 GLN A N 1
ATOM 1477 C CA . GLN A 1 189 ? -19.942 1.480 1.719 1.00 88.62 189 GLN A CA 1
ATOM 1478 C C . GLN A 1 189 ? -20.637 2.300 2.824 1.00 88.62 189 GLN A C 1
ATOM 1480 O O . GLN A 1 189 ? -21.709 1.925 3.297 1.00 88.62 189 GLN A O 1
ATOM 1485 N N . GLY A 1 190 ? -20.035 3.418 3.241 1.00 88.38 190 GLY A N 1
ATOM 1486 C CA . GLY A 1 190 ? -20.621 4.300 4.256 1.00 88.38 190 GLY A CA 1
ATOM 1487 C C . GLY A 1 190 ? -20.389 3.858 5.703 1.00 88.38 190 GLY A C 1
ATOM 1488 O O . GLY A 1 190 ? -20.987 4.429 6.614 1.00 88.38 190 GLY A O 1
ATOM 1489 N N . LEU A 1 191 ? -19.554 2.836 5.941 1.00 89.69 191 LEU A N 1
ATOM 1490 C CA . LEU A 1 191 ? -19.265 2.329 7.286 1.00 89.69 191 LEU A CA 1
ATOM 1491 C C . LEU A 1 191 ? -18.810 3.431 8.246 1.00 89.69 191 LEU A C 1
ATOM 1493 O O . LEU A 1 191 ? -19.198 3.408 9.409 1.00 89.69 191 LEU A O 1
ATOM 1497 N N . LEU A 1 192 ? -18.003 4.385 7.781 1.00 88.88 192 LEU A N 1
ATOM 1498 C CA . LEU A 1 192 ? -17.405 5.395 8.656 1.00 88.88 192 LEU A CA 1
ATOM 1499 C C . LEU A 1 192 ? -18.414 6.454 9.122 1.00 88.88 192 LEU A C 1
ATOM 1501 O O . LEU A 1 192 ? -18.098 7.230 10.021 1.00 88.88 192 LEU A O 1
ATOM 1505 N N . GLN A 1 193 ? -19.609 6.476 8.529 1.00 87.19 193 GLN A N 1
ATOM 1506 C CA . GLN A 1 193 ? -20.719 7.357 8.897 1.00 87.19 193 GLN A CA 1
ATOM 1507 C C . GLN A 1 193 ? -21.810 6.632 9.701 1.00 87.19 193 GLN A C 1
ATOM 1509 O O . GLN A 1 193 ? -22.804 7.245 10.075 1.00 87.19 193 GLN A O 1
ATOM 1514 N N . ASP A 1 194 ? -21.659 5.329 9.942 1.00 90.06 194 ASP A N 1
ATOM 1515 C CA . ASP A 1 194 ? -22.665 4.515 10.615 1.00 90.06 194 ASP A CA 1
ATOM 1516 C C . ASP A 1 194 ? -22.612 4.682 12.140 1.00 90.06 194 ASP A C 1
ATOM 1518 O O . ASP A 1 194 ? -21.564 4.508 12.763 1.00 90.06 194 ASP A O 1
ATOM 1522 N N . ASP A 1 195 ? -23.757 4.979 12.757 1.00 90.81 195 ASP A N 1
ATOM 1523 C CA . ASP A 1 195 ? -23.841 5.234 14.199 1.00 90.81 195 ASP A CA 1
ATOM 1524 C C . ASP A 1 195 ? -23.404 4.028 15.046 1.00 90.81 195 ASP A C 1
ATOM 1526 O O . ASP A 1 195 ? -22.751 4.202 16.077 1.00 90.81 195 ASP A O 1
ATOM 1530 N N . ALA A 1 196 ? -23.735 2.800 14.632 1.00 90.31 196 ALA A N 1
ATOM 1531 C CA . ALA A 1 196 ? -23.355 1.599 15.374 1.00 90.31 196 ALA A CA 1
ATOM 1532 C C . ALA A 1 196 ? -21.845 1.344 15.270 1.00 90.31 196 ALA A C 1
ATOM 1534 O O . ALA A 1 196 ? -21.206 0.967 16.258 1.00 90.31 196 ALA A O 1
ATOM 1535 N N . PHE A 1 197 ? -21.254 1.613 14.103 1.00 92.00 197 PHE A N 1
ATOM 1536 C CA . PHE A 1 197 ? -19.803 1.606 13.931 1.00 92.00 197 PHE A CA 1
ATOM 1537 C C . PHE A 1 197 ? -19.121 2.656 14.823 1.00 92.00 197 PHE A C 1
ATOM 1539 O O . PHE A 1 197 ? -18.176 2.322 15.543 1.00 92.00 197 PHE A O 1
ATOM 1546 N N . LEU A 1 198 ? -19.623 3.893 14.835 1.00 89.94 198 LEU A N 1
ATOM 1547 C CA . LEU A 1 198 ? -19.061 5.005 15.614 1.00 89.94 198 LEU A CA 1
ATOM 1548 C C . LEU A 1 198 ? -19.214 4.830 17.134 1.00 89.94 198 LEU A C 1
ATOM 1550 O O . LEU A 1 198 ? -18.440 5.398 17.902 1.00 89.94 198 LEU A O 1
ATOM 1554 N N . GLN A 1 199 ? -20.168 4.016 17.590 1.00 90.75 199 GLN A N 1
ATOM 1555 C CA . GLN A 1 199 ? -20.258 3.609 18.998 1.00 90.75 199 GLN A CA 1
ATOM 1556 C C . GLN A 1 199 ? -19.161 2.613 19.403 1.00 90.75 199 GLN A C 1
ATOM 1558 O O . GLN A 1 199 ? -18.820 2.527 20.584 1.00 90.75 199 GLN A O 1
ATOM 1563 N N . ARG A 1 200 ? -18.616 1.851 18.447 1.00 90.69 200 ARG A N 1
ATOM 1564 C CA . ARG A 1 200 ? -17.599 0.815 18.689 1.00 90.69 200 ARG A CA 1
ATOM 1565 C C . ARG A 1 200 ? -16.179 1.304 18.427 1.00 90.69 200 ARG A C 1
ATOM 1567 O O . ARG A 1 200 ? -15.263 0.914 19.148 1.00 90.69 200 ARG A O 1
ATOM 1574 N N . TYR A 1 201 ? -15.993 2.126 17.401 1.00 91.69 201 TYR A N 1
ATOM 1575 C CA . TYR A 1 201 ? -14.696 2.653 16.996 1.00 91.69 201 TYR A CA 1
ATOM 1576 C C . TYR A 1 201 ? -14.654 4.163 17.185 1.00 91.69 201 TYR A C 1
ATOM 1578 O O . TYR A 1 201 ? -15.516 4.892 16.706 1.00 91.69 201 TYR A O 1
ATOM 1586 N N . ALA A 1 202 ? -13.591 4.632 17.831 1.00 88.44 202 ALA A N 1
ATOM 1587 C CA . ALA A 1 202 ? -13.294 6.047 17.980 1.00 88.44 202 ALA A CA 1
ATOM 1588 C C . ALA A 1 202 ? -11.925 6.364 17.376 1.00 88.44 202 ALA A C 1
ATOM 1590 O O . ALA A 1 202 ? -11.016 5.531 17.372 1.00 88.44 202 ALA A O 1
ATOM 1591 N N . VAL A 1 203 ? -11.769 7.591 16.882 1.00 86.81 203 VAL A N 1
ATOM 1592 C CA . VAL A 1 203 ? -10.459 8.090 16.458 1.00 86.81 203 VAL A CA 1
ATOM 1593 C C . VAL A 1 203 ? -9.592 8.297 17.693 1.00 86.81 203 VAL A C 1
ATOM 1595 O O . VAL A 1 203 ? -10.008 8.957 18.643 1.00 86.81 203 VAL A O 1
ATOM 1598 N N . ALA A 1 204 ? -8.374 7.762 17.657 1.00 86.62 204 ALA A N 1
ATOM 1599 C CA . ALA A 1 204 ? -7.377 7.944 18.699 1.00 86.62 204 ALA A CA 1
ATOM 1600 C C . ALA A 1 204 ? -6.091 8.548 18.120 1.00 86.62 204 ALA A C 1
ATOM 1602 O O . ALA A 1 204 ? -5.677 8.221 17.005 1.00 86.62 204 ALA A O 1
ATOM 1603 N N . HIS A 1 205 ? -5.449 9.409 18.908 1.00 85.69 205 HIS A N 1
ATOM 1604 C CA . HIS A 1 205 ? -4.121 9.954 18.639 1.00 85.69 205 HIS A CA 1
ATOM 1605 C C . HIS A 1 205 ? -3.199 9.523 19.778 1.00 85.69 205 HIS A C 1
ATOM 1607 O O . HIS A 1 205 ? -3.548 9.711 20.944 1.00 85.69 205 HIS A O 1
ATOM 1613 N N . VAL A 1 206 ? -2.064 8.915 19.431 1.00 76.88 206 VAL A N 1
ATOM 1614 C CA . VAL A 1 206 ? -1.095 8.326 20.368 1.00 76.88 206 VAL A CA 1
ATOM 1615 C C . VAL A 1 206 ? 0.295 8.843 20.042 1.00 76.88 206 VAL A C 1
ATOM 1617 O O . VAL A 1 206 ? 0.605 8.931 18.829 1.00 76.88 206 VAL A O 1
#

pLDDT: mean 80.17, std 13.07, range [41.31, 97.0]

Organism: NCBI:txid408172

Secondary structure (DSSP, 8-state):
---S--SEE--TTSGGGEEPP--GGGTHHHHHHHHHHHHHHSS-HHHHHHHHHTHHHHHHHHHHHHHHHHTSTTT-GGGSTTHHHHHHHHHHHHHHHHHHTT-SS---EEES--TTGGGT-SS-EEETTSSS-HHHHT--S---SSTT-----HHHHHHH--SEES----SS--SS-TTTTSTTTTTTTTGGG-HHHHHH------

Foldseek 3Di:
DADPDFPFQAPPVDDVRGDDDPCVLVVVVVVLVVQCVCPVPDVPVVSNVVSVVCPVVSVVVSVVVVVVCCPDCVVVCCSDPCVVVVVVLVQLLVQQQVQPVVDPPFFEEEECANRNVVVNHPDHYHHQQCPPPVCQQPPDDDQPFPVSLQSGDPVVCVVVVTPHYHTGDDPDDDPDDPCPVDPNCRSVVNLVVDPVSCVVDDDDDD

Radius of gyration: 26.46 Å; chains: 1; bounding box: 62×34×73 Å

Sequence (206 aa):
MGLAIPVIEGGDHFPQFRFYQPLWPLLPLPAFTAARWLADHVDMSDLQLRLSRLRVPVLLVMGLSIVAASTTKWFRLRDLPFAGEIHIAQRGRVTGERLNALFTDVPDVGVLMAGGIRYGYDGAVIDLLGLNHAQMAHAPGDRRGIKGHAAFNRDVFEQLSPAILLPRASTQIPETNPFLDSWYDVPLQGLLQDDAFLQRYAVAHV